Protein AF-0000000083568467 (afdb_homodimer)

Foldseek 3Di:
DDPVVLVVLLVLLLVLLQVLLVLLLCQLCCCVVVVVDDPVSVVSNVLSVVRNVLSVVQNVCSVVVNHDLVSLVVQLVSLCCQQCVCVVVVNDPVVSNVSSNVSSNSRNVSSVSSSVSVVVSVVVVVVVVVVVD/DDPVVLVVLLVLLLVLLQVLLVLLLCQLCCCVVVVPDDPVSVVSNVLSVVRNVLSVVQNVCSVVVNHDLVSLVVQLVSLVCQQCVCVVVVNDPVVSNVSSNVSSNSSNVSSVSSSVSVVVSVVVVVVVVVVVD

Sequence (266 aa):
MSETDRDGTLVLAERTAGLTAGISAFVMISVAVFTITGWIGIHNFLIGATMSALASIHALRISEDKPIIVLAGLLALLGIWTAAAPFVLGVSRPLVLQVNGVTGVLIAILSLVSAYGILQTSRAGRTTTSAGAMSETDRDGTLVLAERTAGLTAGISAFVMISVAVFTITGWIGIHNFLIGATMSALASIHALRISEDKPIIVLAGLLALLGIWTAAAPFVLGVSRPLVLQVNGVTGVLIAILSLVSAYGILQTSRAGRTTTSAGA

Radius of gyration: 20.63 Å; Cα contacts (8 Å, |Δi|>4): 369; chains: 2; bounding box: 42×65×52 Å

Solvent-accessible surface area (backbone atoms only — not comparable to full-atom values): 12746 Å² total; per-residue (Å²): 124,55,73,66,54,42,53,49,30,49,51,49,21,31,51,28,22,49,50,33,16,52,52,24,40,44,45,24,51,41,24,68,76,66,67,44,61,66,71,64,19,55,49,38,31,50,54,11,46,51,43,18,51,50,22,46,51,48,22,51,30,40,74,68,73,53,69,58,61,64,52,26,52,51,43,22,52,50,13,48,45,42,36,44,39,38,71,77,71,70,54,60,56,58,66,58,40,36,53,31,25,36,48,10,48,49,30,20,51,30,20,48,51,20,34,50,20,53,53,55,46,58,54,52,58,56,59,58,56,62,67,75,99,125,54,72,65,54,43,52,48,30,51,50,49,19,31,50,2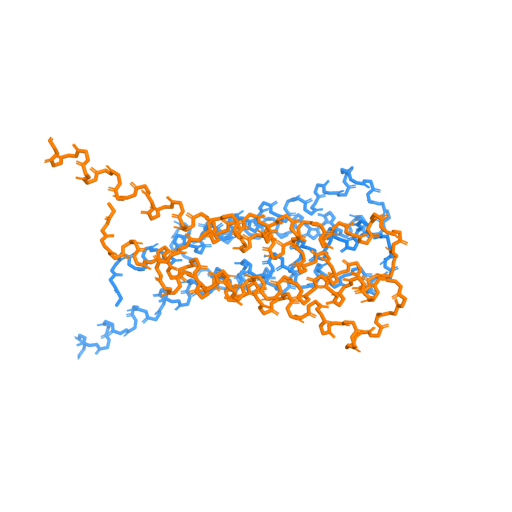9,21,48,50,33,17,52,51,22,40,45,45,23,49,40,25,72,75,67,66,43,63,67,70,65,18,54,49,38,31,51,52,11,47,51,43,18,53,51,22,44,50,47,23,51,29,39,75,68,73,54,68,58,61,65,53,26,52,51,43,21,53,49,13,49,44,41,34,44,38,39,71,76,71,68,53,61,55,60,67,59,42,35,52,31,25,36,48,9,49,50,29,20,50,31,22,48,52,21,35,50,20,54,54,54,46,56,53,51,57,54,61,56,56,62,69,76,99

Structure (mmCIF, N/CA/C/O backbone):
data_AF-0000000083568467-model_v1
#
loop_
_entity.id
_entity.type
_entity.pdbx_description
1 polymer 'SPW repeat-containing protein'
#
loop_
_atom_site.group_PDB
_atom_site.id
_atom_site.type_symbol
_atom_site.label_atom_id
_atom_site.label_alt_id
_atom_site.label_comp_id
_atom_site.label_asym_id
_atom_site.label_entity_id
_atom_site.label_seq_id
_atom_site.pdbx_PDB_ins_code
_atom_site.Cartn_x
_atom_site.Cartn_y
_atom_site.Cartn_z
_atom_site.occupancy
_atom_site.B_iso_or_equiv
_atom_site.auth_seq_id
_atom_site.auth_comp_id
_atom_site.auth_asym_id
_atom_site.auth_atom_id
_atom_site.pdbx_PDB_model_num
ATOM 1 N N . MET A 1 1 ? -3.76 20.016 20.703 1 54.5 1 MET A N 1
ATOM 2 C CA . MET A 1 1 ? -4.059 19.719 19.312 1 54.5 1 MET A CA 1
ATOM 3 C C . MET A 1 1 ? -5.039 20.719 18.734 1 54.5 1 MET A C 1
ATOM 5 O O . MET A 1 1 ? -6.098 20.984 19.312 1 54.5 1 MET A O 1
ATOM 9 N N . SER A 1 2 ? -4.68 21.609 17.844 1 74.94 2 SER A N 1
ATOM 10 C CA . SER A 1 2 ? -5.504 22.688 17.312 1 74.94 2 SER A CA 1
ATOM 11 C C . SER A 1 2 ? -6.676 22.141 16.5 1 74.94 2 SER A C 1
ATOM 13 O O . SER A 1 2 ? -6.672 20.984 16.109 1 74.94 2 SER A O 1
ATOM 15 N N . GLU A 1 3 ? -7.746 22.875 16.469 1 77.81 3 GLU A N 1
ATOM 16 C CA . GLU A 1 3 ? -8.906 22.562 15.648 1 77.81 3 GLU A CA 1
ATOM 17 C C . GLU A 1 3 ? -8.5 22.203 14.227 1 77.81 3 GLU A C 1
ATOM 19 O O . GLU A 1 3 ? -9.102 21.328 13.602 1 77.81 3 GLU A O 1
ATOM 24 N N . THR A 1 4 ? -7.48 22.766 13.742 1 81.62 4 THR A N 1
ATOM 25 C CA . THR A 1 4 ? -6.973 22.5 12.398 1 81.62 4 THR A CA 1
ATOM 26 C C . THR A 1 4 ? -6.371 21.109 12.312 1 81.62 4 THR A C 1
ATOM 28 O O . THR A 1 4 ? -6.551 20.406 11.32 1 81.62 4 THR A O 1
ATOM 31 N N . ASP A 1 5 ? -5.727 20.719 13.352 1 78.31 5 ASP A N 1
ATOM 32 C CA . ASP A 1 5 ? -5.129 19.391 13.406 1 78.31 5 ASP A CA 1
ATOM 33 C C . ASP A 1 5 ? -6.203 18.312 13.445 1 78.31 5 ASP A C 1
ATOM 35 O O . ASP A 1 5 ? -6.098 17.297 12.75 1 78.31 5 ASP A O 1
ATOM 39 N N . ARG A 1 6 ? -7.277 18.578 14.211 1 81.94 6 ARG A N 1
ATOM 40 C CA . ARG A 1 6 ? -8.398 17.641 14.281 1 81.94 6 ARG A CA 1
ATOM 41 C C . ARG A 1 6 ? -9.07 17.484 12.922 1 81.94 6 ARG A C 1
ATOM 43 O O . ARG A 1 6 ? -9.352 16.359 12.492 1 81.94 6 ARG A O 1
ATOM 50 N N . ASP A 1 7 ? -9.227 18.625 12.289 1 85.19 7 ASP A N 1
ATOM 51 C CA . ASP A 1 7 ? -9.836 18.609 10.961 1 85.19 7 ASP A CA 1
ATOM 52 C C . ASP A 1 7 ? -8.961 17.828 9.969 1 85.19 7 ASP A C 1
ATOM 54 O O . ASP A 1 7 ? -9.477 17.094 9.133 1 85.19 7 ASP A O 1
ATOM 58 N N . GLY A 1 8 ? -7.719 17.906 10.109 1 88.5 8 GLY A N 1
ATOM 59 C CA . GLY A 1 8 ? -6.785 17.203 9.242 1 88.5 8 GLY A CA 1
ATOM 60 C C . GLY A 1 8 ? -6.832 15.703 9.422 1 88.5 8 GLY A C 1
ATOM 61 O O . GLY A 1 8 ? -6.781 14.953 8.438 1 88.5 8 GLY A O 1
ATOM 62 N N . THR A 1 9 ? -6.934 15.234 10.625 1 88.69 9 THR A N 1
ATOM 63 C CA . THR A 1 9 ? -6.969 13.805 10.922 1 88.69 9 THR A CA 1
ATOM 64 C C . THR A 1 9 ? -8.266 13.18 10.414 1 88.69 9 THR A C 1
ATOM 66 O O . THR A 1 9 ? -8.266 12.055 9.898 1 88.69 9 THR A O 1
ATOM 69 N N . LEU A 1 10 ? -9.297 13.969 10.508 1 88.12 10 LEU A N 1
ATOM 70 C CA . LEU A 1 10 ? -10.586 13.477 10.031 1 88.12 10 LEU A CA 1
ATOM 71 C C . LEU A 1 10 ? -10.617 13.422 8.508 1 88.12 10 LEU A C 1
ATOM 73 O O . LEU A 1 10 ? -11.203 12.508 7.926 1 88.12 10 LEU A O 1
ATOM 77 N N . VAL A 1 11 ? -10.031 14.367 7.848 1 90.25 11 VAL A N 1
ATOM 78 C CA . VAL A 1 11 ? -9.953 14.375 6.391 1 90.25 11 VAL A CA 1
ATOM 79 C C . VAL A 1 11 ? -9.125 13.188 5.906 1 90.25 11 VAL A C 1
ATOM 81 O O . VAL A 1 11 ? -9.492 12.531 4.926 1 90.25 11 VAL A O 1
ATOM 84 N N . LEU A 1 12 ? -8.055 12.93 6.609 1 90.5 12 LEU A N 1
ATOM 85 C CA . LEU A 1 12 ? -7.23 11.773 6.277 1 90.5 12 LEU A CA 1
ATOM 86 C C . LEU A 1 12 ? -8.031 10.477 6.395 1 90.5 12 LEU A C 1
ATOM 88 O O . LEU A 1 12 ? -7.969 9.625 5.512 1 90.5 12 LEU A O 1
ATOM 92 N N . ALA A 1 13 ? -8.734 10.375 7.477 1 94.44 13 ALA A N 1
ATOM 93 C CA . ALA A 1 13 ? -9.539 9.18 7.703 1 94.44 13 ALA A CA 1
ATOM 94 C C . ALA A 1 13 ? -10.57 9 6.594 1 94.44 13 ALA A C 1
ATOM 96 O O . ALA A 1 13 ? -10.805 7.879 6.129 1 94.44 13 ALA A O 1
ATOM 97 N N . GLU A 1 14 ? -11.141 10.078 6.18 1 94.56 14 GLU A N 1
ATOM 98 C CA . GLU A 1 14 ? -12.164 10.039 5.137 1 94.56 14 GLU A CA 1
ATOM 99 C C . GLU A 1 14 ? -11.562 9.688 3.781 1 94.56 14 GLU A C 1
ATOM 101 O O . GLU A 1 14 ? -12.117 8.883 3.037 1 94.56 14 GLU A O 1
ATOM 106 N N . ARG A 1 15 ? -10.461 10.258 3.477 1 94.38 15 ARG A N 1
ATOM 107 C CA . ARG A 1 15 ? -9.781 9.992 2.211 1 94.38 15 ARG A CA 1
ATOM 108 C C . ARG A 1 15 ? -9.328 8.539 2.125 1 94.38 15 ARG A C 1
ATOM 110 O O . ARG A 1 15 ? -9.453 7.906 1.073 1 94.38 15 ARG A O 1
ATOM 117 N N . THR A 1 16 ? -8.797 8.039 3.184 1 97.5 16 THR A N 1
ATOM 118 C CA . THR A 1 16 ? -8.344 6.652 3.18 1 97.5 16 THR A CA 1
ATOM 119 C C . THR A 1 16 ? -9.523 5.695 3.059 1 97.5 16 THR A C 1
ATOM 121 O O . THR A 1 16 ? -9.422 4.652 2.412 1 97.5 16 THR A O 1
ATOM 124 N N . ALA A 1 17 ? -10.633 6.105 3.652 1 97.88 17 ALA A N 1
ATOM 125 C CA . ALA A 1 17 ? -11.844 5.301 3.494 1 97.88 17 ALA A CA 1
ATOM 126 C C . ALA A 1 17 ? -12.312 5.301 2.045 1 97.88 17 ALA A C 1
ATOM 128 O O . ALA A 1 17 ? -12.727 4.266 1.521 1 97.88 17 ALA A O 1
ATOM 129 N N . GLY A 1 18 ? -12.312 6.445 1.436 1 97.81 18 GLY A N 1
ATOM 130 C CA . GLY A 1 18 ? -12.672 6.527 0.029 1 97.81 18 GLY A CA 1
ATOM 131 C C . GLY A 1 18 ? -11.781 5.691 -0.866 1 97.81 18 GLY A C 1
ATOM 132 O O . GLY A 1 18 ? -12.258 5 -1.765 1 97.81 18 GLY A O 1
ATOM 133 N N . LEU A 1 19 ? -10.508 5.727 -0.656 1 98.31 19 LEU A N 1
ATOM 134 C CA . LEU A 1 19 ? -9.562 4.91 -1.406 1 98.31 19 LEU A CA 1
ATOM 135 C C . LEU A 1 19 ? -9.836 3.424 -1.194 1 98.31 19 LEU A C 1
ATOM 137 O O . LEU A 1 19 ? -9.766 2.635 -2.139 1 98.31 19 LEU A O 1
ATOM 141 N N . THR A 1 20 ? -10.07 3.109 0.034 1 98.81 20 THR A N 1
ATOM 142 C CA . THR A 1 20 ? -10.406 1.729 0.367 1 98.81 20 THR A CA 1
ATOM 143 C C . THR A 1 20 ? -11.633 1.264 -0.419 1 98.81 20 THR A C 1
ATOM 145 O O . THR A 1 20 ? -11.648 0.147 -0.942 1 98.81 20 THR A O 1
ATOM 148 N N . ALA A 1 21 ? -12.617 2.119 -0.525 1 98.81 21 ALA A N 1
ATOM 149 C CA . ALA A 1 21 ? -13.82 1.783 -1.282 1 98.81 21 ALA A CA 1
ATOM 150 C C . ALA A 1 21 ? -13.492 1.536 -2.752 1 98.81 21 ALA A C 1
ATOM 152 O O . ALA A 1 21 ? -13.984 0.579 -3.352 1 98.81 21 ALA A O 1
ATOM 153 N N . GLY A 1 22 ? -12.703 2.326 -3.299 1 98.81 22 GLY A N 1
ATOM 154 C CA . GLY A 1 22 ? -12.312 2.174 -4.691 1 98.81 22 GLY A CA 1
ATOM 155 C C . GLY A 1 22 ? -11.516 0.907 -4.949 1 98.81 22 GLY A C 1
ATOM 156 O O . GLY A 1 22 ? -11.781 0.19 -5.918 1 98.81 22 GLY A O 1
ATOM 157 N N . ILE A 1 23 ? -10.516 0.647 -4.148 1 98.81 23 ILE A N 1
ATOM 158 C CA . ILE A 1 23 ? -9.672 -0.535 -4.289 1 98.81 23 ILE A CA 1
ATOM 159 C C . ILE A 1 23 ? -10.523 -1.795 -4.152 1 98.81 23 ILE A C 1
ATOM 161 O O . ILE A 1 23 ? -10.336 -2.764 -4.891 1 98.81 23 ILE A O 1
ATOM 165 N N . SER A 1 24 ? -11.438 -1.815 -3.188 1 98.88 24 SER A N 1
ATOM 166 C CA . SER A 1 24 ? -12.289 -2.982 -2.994 1 98.88 24 SER A CA 1
ATOM 167 C C . SER A 1 24 ? -13.25 -3.164 -4.168 1 98.88 24 SER A C 1
ATOM 169 O O . SER A 1 24 ? -13.562 -4.293 -4.547 1 98.88 24 SER A O 1
ATOM 171 N N . ALA A 1 25 ? -13.727 -2.094 -4.738 1 98.81 25 ALA A N 1
ATOM 172 C CA . ALA A 1 25 ? -14.516 -2.199 -5.961 1 98.81 25 ALA A CA 1
ATOM 173 C C . ALA A 1 25 ? -13.703 -2.824 -7.09 1 98.81 25 ALA A C 1
ATOM 175 O O . ALA A 1 25 ? -14.242 -3.59 -7.898 1 98.81 25 ALA A O 1
ATOM 176 N N . PHE A 1 26 ? -12.508 -2.467 -7.121 1 98.81 26 PHE A N 1
ATOM 177 C CA . PHE A 1 26 ? -11.633 -3.07 -8.117 1 98.81 26 PHE A CA 1
ATOM 178 C C . PHE A 1 26 ? -11.531 -4.578 -7.914 1 98.81 26 PHE A C 1
ATOM 180 O O . PHE A 1 26 ? -11.492 -5.34 -8.883 1 98.81 26 PHE A O 1
ATOM 187 N N . VAL A 1 27 ? -11.406 -5.027 -6.703 1 98.56 27 VAL A N 1
ATOM 188 C CA . VAL A 1 27 ? -11.375 -6.457 -6.414 1 98.56 27 VAL A CA 1
ATOM 189 C C . VAL A 1 27 ? -12.609 -7.129 -7.016 1 98.56 27 VAL A C 1
ATOM 191 O O . VAL A 1 27 ? -12.5 -8.172 -7.668 1 98.56 27 VAL A O 1
ATOM 194 N N . MET A 1 28 ? -13.727 -6.543 -6.805 1 98.56 28 MET A N 1
ATOM 195 C CA . MET A 1 28 ? -14.977 -7.047 -7.371 1 98.56 28 MET A CA 1
ATOM 196 C C . MET A 1 28 ? -14.914 -7.074 -8.891 1 98.56 28 MET A C 1
ATOM 198 O O . MET A 1 28 ? -15.172 -8.109 -9.508 1 98.56 28 MET A O 1
ATOM 202 N N . ILE A 1 29 ? -14.492 -6.031 -9.539 1 98.38 29 ILE A N 1
ATOM 203 C CA . ILE A 1 29 ? -14.5 -5.863 -10.984 1 98.38 29 ILE A CA 1
ATOM 204 C C . ILE A 1 29 ? -13.398 -6.707 -11.609 1 98.38 29 ILE A C 1
ATOM 206 O O . ILE A 1 29 ? -13.5 -7.125 -12.766 1 98.38 29 ILE A O 1
ATOM 210 N N . SER A 1 30 ? -12.352 -7.008 -10.852 1 98.06 30 SER A N 1
ATOM 211 C CA . SER A 1 30 ? -11.227 -7.785 -11.367 1 98.06 30 SER A CA 1
ATOM 212 C C . SER A 1 30 ? -11.68 -9.156 -11.852 1 98.06 30 SER A C 1
ATOM 214 O O . SER A 1 30 ? -11.078 -9.734 -12.758 1 98.06 30 SER A O 1
ATOM 216 N N . VAL A 1 31 ? -12.68 -9.719 -11.266 1 98.31 31 VAL A N 1
ATOM 217 C CA . VAL A 1 31 ? -13.219 -11.023 -11.633 1 98.31 31 VAL A CA 1
ATOM 218 C C . VAL A 1 31 ? -13.586 -11.031 -13.117 1 98.31 31 VAL A C 1
ATOM 220 O O . VAL A 1 31 ? -13.219 -11.953 -13.852 1 98.31 31 VAL A O 1
ATOM 223 N N . ALA A 1 32 ? -14.32 -9.977 -13.523 1 97.69 32 ALA A N 1
ATOM 224 C CA . ALA A 1 32 ? -14.734 -9.867 -14.922 1 97.69 32 ALA A CA 1
ATOM 225 C C . ALA A 1 32 ? -13.57 -9.453 -15.805 1 97.69 32 ALA A C 1
ATOM 227 O O . ALA A 1 32 ? -13.406 -9.969 -16.906 1 97.69 32 ALA A O 1
ATOM 228 N N . VAL A 1 33 ? -12.758 -8.578 -15.383 1 96.38 33 VAL A N 1
ATOM 229 C CA . VAL A 1 33 ? -11.672 -8.008 -16.172 1 96.38 33 VAL A CA 1
ATOM 230 C C . VAL A 1 33 ? -10.625 -9.078 -16.484 1 96.38 33 VAL A C 1
ATOM 232 O O . VAL A 1 33 ? -10.133 -9.172 -17.609 1 96.38 33 VAL A O 1
ATOM 235 N N . PHE A 1 34 ? -10.359 -9.914 -15.453 1 96.31 34 PHE A N 1
ATOM 236 C CA . PHE A 1 34 ? -9.281 -10.883 -15.602 1 96.31 34 PHE A CA 1
ATOM 237 C C . PHE A 1 34 ? -9.844 -12.289 -15.773 1 96.31 34 PHE A C 1
ATOM 239 O O . PHE A 1 34 ? -9.102 -13.273 -15.711 1 96.31 34 PHE A O 1
ATOM 246 N N . THR A 1 35 ? -11.094 -12.469 -15.945 1 95.94 35 THR A N 1
ATOM 247 C CA . THR A 1 35 ? -11.758 -13.742 -16.172 1 95.94 35 THR A CA 1
ATOM 248 C C . THR A 1 35 ? -11.414 -14.742 -15.078 1 95.94 35 THR A C 1
ATOM 250 O O . THR A 1 35 ? -10.961 -15.852 -15.367 1 95.94 35 THR A O 1
ATOM 253 N N . ILE A 1 36 ? -11.461 -14.242 -13.859 1 95.12 36 ILE A N 1
ATOM 254 C CA . ILE A 1 36 ? -11.305 -15.109 -12.695 1 95.12 36 ILE A CA 1
ATOM 255 C C . ILE A 1 36 ? -12.57 -15.938 -12.492 1 95.12 36 ILE A C 1
ATOM 257 O O . ILE A 1 36 ? -13.633 -15.391 -12.188 1 95.12 36 ILE A O 1
ATOM 261 N N . THR A 1 37 ? -12.469 -17.219 -12.695 1 93.38 37 THR A N 1
ATOM 262 C CA . THR A 1 37 ? -13.648 -18.094 -12.703 1 93.38 37 THR A CA 1
ATOM 263 C C . THR A 1 37 ? -13.609 -19.062 -11.539 1 93.38 37 THR A C 1
ATOM 265 O O . THR A 1 37 ? -12.688 -19.031 -10.711 1 93.38 37 THR A O 1
ATOM 268 N N . GLY A 1 38 ? -14.727 -19.797 -11.383 1 94.88 38 GLY A N 1
ATOM 269 C CA . GLY A 1 38 ? -14.812 -20.766 -10.312 1 94.88 38 GLY A CA 1
ATOM 270 C C . GLY A 1 38 ? -15.164 -20.156 -8.969 1 94.88 38 GLY A C 1
ATOM 271 O O . GLY A 1 38 ? -15.727 -19.062 -8.914 1 94.88 38 GLY A O 1
ATOM 272 N N . TRP A 1 39 ? -14.898 -20.938 -7.969 1 95.94 39 TRP A N 1
ATOM 273 C CA . TRP A 1 39 ? -15.266 -20.531 -6.613 1 95.94 39 TRP A CA 1
ATOM 274 C C . TRP A 1 39 ? -14.5 -19.281 -6.199 1 95.94 39 TRP A C 1
ATOM 276 O O . TRP A 1 39 ? -15.047 -18.422 -5.504 1 95.94 39 TRP A O 1
ATOM 286 N N . ILE A 1 40 ? -13.289 -19.219 -6.602 1 96.56 40 ILE A N 1
ATOM 287 C CA . ILE A 1 40 ? -12.484 -18.078 -6.211 1 96.56 40 ILE A CA 1
ATOM 288 C C . ILE A 1 40 ? -13.039 -16.812 -6.867 1 96.56 40 ILE A C 1
ATOM 290 O O . ILE A 1 40 ? -12.961 -15.727 -6.293 1 96.56 40 ILE A O 1
ATOM 294 N N . GLY A 1 41 ? -13.617 -16.906 -8.023 1 97.69 41 GLY A N 1
ATOM 295 C CA . GLY A 1 41 ? -14.281 -15.781 -8.664 1 97.69 41 GLY A CA 1
ATOM 296 C C . GLY A 1 41 ? -15.477 -15.266 -7.883 1 97.69 41 GLY A C 1
ATOM 297 O O . GLY A 1 41 ? -15.633 -14.055 -7.699 1 97.69 41 GLY A O 1
ATOM 298 N N . ILE A 1 42 ? -16.312 -16.141 -7.48 1 97.81 42 ILE A N 1
ATOM 299 C CA . ILE A 1 42 ? -17.469 -15.781 -6.672 1 97.81 42 ILE A CA 1
ATOM 300 C C . ILE A 1 42 ? -17 -15.148 -5.359 1 97.81 42 ILE A C 1
ATOM 302 O O . ILE A 1 42 ? -17.547 -14.125 -4.934 1 97.81 42 ILE A O 1
ATOM 306 N N . HIS A 1 43 ? -16.062 -15.758 -4.789 1 98.5 43 HIS A N 1
ATOM 307 C CA . HIS A 1 43 ? -15.492 -15.258 -3.549 1 98.5 43 HIS A CA 1
ATOM 308 C C . HIS A 1 43 ? -15.016 -13.812 -3.705 1 98.5 43 HIS A C 1
ATOM 310 O O . HIS A 1 43 ? -15.406 -12.938 -2.926 1 98.5 43 HIS A O 1
ATOM 316 N N . ASN A 1 44 ? -14.188 -13.57 -4.707 1 98.75 44 ASN A N 1
ATOM 317 C CA . ASN A 1 44 ? -13.617 -12.242 -4.906 1 98.75 44 ASN A CA 1
ATOM 318 C C . ASN A 1 44 ? -14.688 -11.219 -5.277 1 98.75 44 ASN A C 1
ATOM 320 O O . ASN A 1 44 ? -14.594 -10.047 -4.91 1 98.75 44 ASN A O 1
ATOM 324 N N . PHE A 1 45 ? -15.648 -11.625 -6.035 1 98.62 45 PHE A N 1
ATOM 325 C CA . PHE A 1 45 ? -16.75 -10.727 -6.371 1 98.62 45 PHE A CA 1
ATOM 326 C C . PHE A 1 45 ? -17.5 -10.297 -5.113 1 98.62 45 PHE A C 1
ATOM 328 O O . PHE A 1 45 ? -17.703 -9.102 -4.891 1 98.62 45 PHE A O 1
ATOM 335 N N . LEU A 1 46 ? -17.812 -11.234 -4.266 1 98.62 46 LEU A N 1
ATOM 336 C CA . LEU A 1 46 ? -18.609 -10.977 -3.074 1 98.62 46 LEU A CA 1
ATOM 337 C C . LEU A 1 46 ? -17.812 -10.195 -2.039 1 98.62 46 LEU A C 1
ATOM 339 O O . LEU A 1 46 ? -18.312 -9.219 -1.469 1 98.62 46 LEU A O 1
ATOM 343 N N . ILE A 1 47 ? -16.656 -10.578 -1.8 1 98.81 47 ILE A N 1
ATOM 344 C CA . ILE A 1 47 ? -15.852 -9.914 -0.776 1 98.81 47 ILE A CA 1
ATOM 345 C C . ILE A 1 47 ? -15.523 -8.492 -1.223 1 98.81 47 ILE A C 1
ATOM 347 O O . ILE A 1 47 ? -15.492 -7.57 -0.406 1 98.81 47 ILE A O 1
ATOM 351 N N . GLY A 1 48 ? -15.188 -8.352 -2.539 1 98.88 48 GLY A N 1
ATOM 352 C CA . GLY A 1 48 ? -14.969 -7.012 -3.064 1 98.88 48 GLY A CA 1
ATOM 353 C C . GLY A 1 48 ? -16.172 -6.105 -2.914 1 98.88 48 GLY A C 1
ATOM 354 O O . GLY A 1 48 ? -16.047 -4.953 -2.494 1 98.88 48 GLY A O 1
ATOM 355 N N . ALA A 1 49 ? -17.328 -6.633 -3.211 1 98.81 49 ALA A N 1
ATOM 356 C CA . ALA A 1 49 ? -18.562 -5.883 -3.082 1 98.81 49 ALA A CA 1
ATOM 357 C C . ALA A 1 49 ? -18.844 -5.516 -1.626 1 98.81 49 ALA A C 1
ATOM 359 O O . ALA A 1 49 ? -19.188 -4.371 -1.322 1 98.81 49 ALA A O 1
ATOM 360 N N . THR A 1 50 ? -18.703 -6.445 -0.833 1 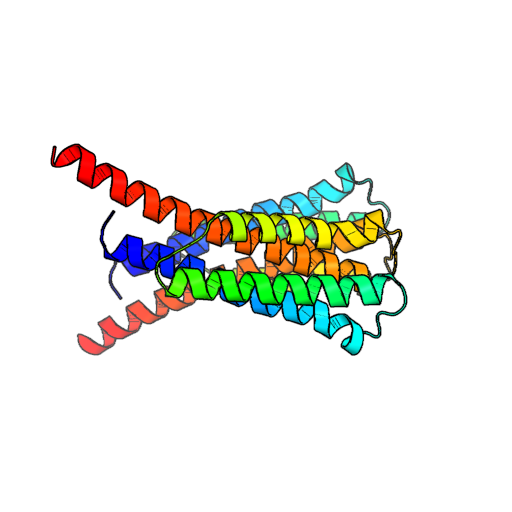98.88 50 THR A N 1
ATOM 361 C CA . THR A 1 50 ? -18.953 -6.25 0.593 1 98.88 50 THR A CA 1
ATOM 362 C C . THR A 1 50 ? -18.016 -5.184 1.158 1 98.88 50 THR A C 1
ATOM 364 O O . THR A 1 50 ? -18.469 -4.254 1.831 1 98.88 50 THR A O 1
ATOM 367 N N . MET A 1 51 ? -16.734 -5.242 0.83 1 98.94 51 MET A N 1
ATOM 368 C CA . MET A 1 51 ? -15.773 -4.281 1.354 1 98.94 51 MET A CA 1
ATOM 369 C C . MET A 1 51 ? -16 -2.898 0.753 1 98.94 51 MET A C 1
ATOM 371 O O . MET A 1 51 ? -15.82 -1.885 1.43 1 98.94 51 MET A O 1
ATOM 375 N N . SER A 1 52 ? -16.391 -2.887 -0.478 1 98.88 52 SER A N 1
ATOM 376 C CA . SER A 1 52 ? -16.656 -1.597 -1.104 1 98.88 52 SER A CA 1
ATOM 377 C C . SER A 1 52 ? -17.828 -0.89 -0.424 1 98.88 52 SER A C 1
ATOM 379 O O . SER A 1 52 ? -17.75 0.304 -0.127 1 98.88 52 SER A O 1
ATOM 381 N N . ALA A 1 53 ? -18.859 -1.585 -0.126 1 98.81 53 ALA A N 1
ATOM 382 C CA . ALA A 1 53 ? -20.016 -1.03 0.564 1 98.81 53 ALA A CA 1
ATOM 383 C C . ALA A 1 53 ? -19.656 -0.59 1.979 1 98.81 53 ALA A C 1
ATOM 385 O O . ALA A 1 53 ? -20 0.52 2.396 1 98.81 53 ALA A O 1
ATOM 386 N N . LEU A 1 54 ? -18.953 -1.43 2.656 1 98.88 54 LEU A N 1
ATOM 387 C CA . LEU A 1 54 ? -18.547 -1.136 4.027 1 98.88 54 LEU A CA 1
ATOM 388 C C . LEU A 1 54 ? -17.672 0.103 4.086 1 98.88 54 LEU A C 1
ATOM 390 O O . LEU A 1 54 ? -17.828 0.955 4.961 1 98.88 54 LEU A O 1
ATOM 394 N N . ALA A 1 55 ? -16.734 0.181 3.193 1 98.88 55 ALA A N 1
ATOM 395 C CA . ALA A 1 55 ? -15.828 1.326 3.148 1 98.88 55 ALA A CA 1
ATOM 396 C C . ALA A 1 55 ? -16.578 2.609 2.816 1 98.88 55 ALA A C 1
ATOM 398 O O . ALA A 1 55 ? -16.25 3.682 3.334 1 98.88 55 ALA A O 1
ATOM 399 N N . SER A 1 56 ? -17.547 2.527 1.959 1 98.69 56 SER A N 1
ATOM 400 C CA . SER A 1 56 ? -18.375 3.686 1.625 1 98.69 56 SER A CA 1
ATOM 401 C C . SER A 1 56 ? -19.172 4.168 2.834 1 98.69 56 SER A C 1
ATOM 403 O O . SER A 1 56 ? -19.25 5.371 3.092 1 98.69 56 SER A O 1
ATOM 405 N N . ILE A 1 57 ? -19.734 3.232 3.527 1 98.56 57 ILE A N 1
ATOM 406 C CA . ILE A 1 57 ? -20.453 3.57 4.75 1 98.56 57 ILE A CA 1
ATOM 407 C C . ILE A 1 57 ? -19.5 4.215 5.75 1 98.56 57 ILE A C 1
ATOM 409 O O . ILE A 1 57 ? -19.828 5.223 6.379 1 98.56 57 ILE A O 1
ATOM 413 N N . HIS A 1 58 ? -18.297 3.605 5.891 1 98.5 58 HIS A N 1
ATOM 414 C CA . HIS A 1 58 ? -17.266 4.141 6.77 1 98.5 58 HIS A CA 1
ATOM 415 C C . HIS A 1 58 ? -16.938 5.586 6.41 1 98.5 58 HIS A C 1
ATOM 417 O O . HIS A 1 58 ? -16.875 6.449 7.289 1 98.5 58 HIS A O 1
ATOM 423 N N . ALA A 1 59 ? -16.812 5.867 5.102 1 97.88 59 ALA A N 1
ATOM 424 C CA . ALA A 1 59 ? -16.516 7.219 4.633 1 97.88 59 ALA A CA 1
ATOM 425 C C . ALA A 1 59 ? -17.688 8.164 4.926 1 97.88 59 ALA A C 1
ATOM 427 O O . ALA A 1 59 ? -17.484 9.297 5.359 1 97.88 59 ALA A O 1
ATOM 428 N N . LEU A 1 60 ? -18.891 7.715 4.699 1 97.44 60 LEU A N 1
ATOM 429 C CA . LEU A 1 60 ? -20.094 8.516 4.918 1 97.44 60 LEU A CA 1
ATOM 430 C C . LEU A 1 60 ? -20.25 8.859 6.395 1 97.44 60 LEU A C 1
ATOM 432 O O . LEU A 1 60 ? -20.594 9.992 6.738 1 97.44 60 LEU A O 1
ATOM 436 N N . ARG A 1 61 ? -20 7.848 7.215 1 97.25 61 ARG A N 1
ATOM 437 C CA . ARG A 1 61 ? -20.125 8.07 8.648 1 97.25 61 ARG A CA 1
ATOM 438 C C . ARG A 1 61 ? -19.125 9.109 9.133 1 97.25 61 ARG A C 1
ATOM 440 O O . ARG A 1 61 ? -19.438 9.953 9.977 1 97.25 61 ARG A O 1
ATOM 447 N N . ILE A 1 62 ? -17.953 9.086 8.648 1 96.38 62 ILE A N 1
ATOM 448 C CA . ILE A 1 62 ? -16.938 10.07 9.016 1 96.38 62 ILE A CA 1
ATOM 449 C C . ILE A 1 62 ? -17.359 11.453 8.547 1 96.38 62 ILE A C 1
ATOM 451 O O . ILE A 1 62 ? -17.25 12.43 9.289 1 96.38 62 ILE A O 1
ATOM 455 N N . SER A 1 63 ? -17.875 11.492 7.34 1 95.12 63 SER A N 1
ATOM 456 C CA . SER A 1 63 ? -18.312 12.766 6.773 1 95.12 63 SER A CA 1
ATOM 457 C C . SER A 1 63 ? -19.453 13.367 7.578 1 95.12 63 SER A C 1
ATOM 459 O O . SER A 1 63 ? -19.656 14.578 7.582 1 95.12 63 SER A O 1
ATOM 461 N N . GLU A 1 64 ? -20.172 12.562 8.273 1 95.69 64 GLU A N 1
ATOM 462 C CA . GLU A 1 64 ? -21.297 13 9.094 1 95.69 64 GLU A CA 1
ATOM 463 C C . GLU A 1 64 ? -20.859 13.266 10.539 1 95.69 64 GLU A C 1
ATOM 465 O O . GLU A 1 64 ? -21.703 13.492 11.414 1 95.69 64 GLU A O 1
ATOM 470 N N . ASP A 1 65 ? -19.594 13.109 10.781 1 92.56 65 ASP A N 1
ATOM 471 C CA . ASP A 1 65 ? -19 13.375 12.094 1 92.56 65 ASP A CA 1
ATOM 472 C C . ASP A 1 65 ? -19.438 12.32 13.109 1 92.56 65 ASP A C 1
ATOM 474 O O . ASP A 1 65 ? -19.562 12.617 14.297 1 92.56 65 ASP A O 1
ATOM 478 N N . LYS A 1 66 ? -19.766 11.156 12.664 1 94.44 66 LYS A N 1
ATOM 479 C CA . LYS A 1 66 ? -20.094 10.023 13.516 1 94.44 66 LYS A CA 1
ATOM 480 C C . LYS A 1 66 ? -19.234 8.812 13.18 1 94.44 66 LYS A C 1
ATOM 482 O O . LYS A 1 66 ? -19.75 7.746 12.836 1 94.44 66 LYS A O 1
ATOM 487 N N . PRO A 1 67 ? -17.984 8.961 13.281 1 94.94 67 PRO A N 1
ATOM 488 C CA . PRO A 1 67 ? -17.094 7.848 12.938 1 94.94 67 PRO A CA 1
ATOM 489 C C . PRO A 1 67 ? -17.312 6.625 13.828 1 94.94 67 PRO A C 1
ATOM 491 O O . PRO A 1 67 ? -17.5 6.762 15.039 1 94.94 67 PRO A O 1
ATOM 494 N N . ILE A 1 68 ? -17.344 5.473 13.172 1 95.88 68 ILE A N 1
ATOM 495 C CA . ILE A 1 68 ? -17.422 4.18 13.852 1 95.88 68 ILE A CA 1
ATOM 496 C C . ILE A 1 68 ? -16.125 3.402 13.625 1 95.88 68 ILE A C 1
ATOM 498 O O . ILE A 1 68 ? -15.938 2.799 12.562 1 95.88 68 ILE A O 1
ATOM 502 N N . ILE A 1 69 ? -15.32 3.312 14.602 1 95.94 69 ILE A N 1
ATOM 503 C CA . ILE A 1 69 ? -13.977 2.764 14.469 1 95.94 69 ILE A CA 1
ATOM 504 C C . ILE A 1 69 ? -14.062 1.269 14.164 1 95.94 69 ILE A C 1
ATOM 506 O O . ILE A 1 69 ? -13.172 0.712 13.516 1 95.94 69 ILE A O 1
ATOM 510 N N . VAL A 1 70 ? -15.055 0.617 14.578 1 97.38 70 VAL A N 1
ATOM 511 C CA . VAL A 1 70 ? -15.242 -0.812 14.344 1 97.38 70 VAL A CA 1
ATOM 512 C C . VAL A 1 70 ? -15.273 -1.095 12.844 1 97.38 70 VAL A C 1
ATOM 514 O O . VAL A 1 70 ? -14.789 -2.139 12.398 1 97.38 70 VAL A O 1
ATOM 517 N N . LEU A 1 71 ? -15.797 -0.165 12.062 1 98.31 71 LEU A N 1
ATOM 518 C CA . LEU A 1 71 ? -15.836 -0.335 10.609 1 98.31 71 LEU A CA 1
ATOM 519 C C . LEU A 1 71 ? -14.422 -0.392 10.031 1 98.31 71 LEU A C 1
ATOM 521 O O . LEU A 1 71 ? -14.141 -1.211 9.156 1 98.31 71 LEU A O 1
ATOM 525 N N . ALA A 1 72 ? -13.609 0.428 10.531 1 98.44 72 ALA A N 1
ATOM 526 C CA . ALA A 1 72 ? -12.211 0.4 10.102 1 98.44 72 ALA A CA 1
ATOM 527 C C . ALA A 1 72 ? -11.547 -0.927 10.469 1 98.44 72 ALA A C 1
ATOM 529 O O . ALA A 1 72 ? -10.797 -1.49 9.672 1 98.44 72 ALA A O 1
ATOM 530 N N . GLY A 1 73 ? -11.844 -1.388 11.641 1 98.5 73 GLY A N 1
ATOM 531 C CA . GLY A 1 73 ? -11.312 -2.672 12.07 1 98.5 73 GLY A CA 1
ATOM 532 C C . GLY A 1 73 ? -11.781 -3.828 11.211 1 98.5 73 GLY A C 1
ATOM 533 O O . GLY A 1 73 ? -11 -4.719 10.867 1 98.5 73 GLY A O 1
ATOM 534 N N . LEU A 1 74 ? -13.039 -3.832 10.883 1 98.75 74 LEU A N 1
ATOM 535 C CA . LEU A 1 74 ? -13.609 -4.867 10.023 1 98.75 74 LEU A CA 1
ATOM 536 C C . LEU A 1 74 ? -12.961 -4.844 8.641 1 98.75 74 LEU A C 1
ATOM 538 O O . LEU A 1 74 ? -12.633 -5.895 8.086 1 98.75 74 LEU A O 1
ATOM 542 N N . LEU A 1 75 ? -12.82 -3.684 8.164 1 98.88 75 LEU A N 1
ATOM 543 C CA . LEU A 1 75 ? -12.203 -3.531 6.852 1 98.88 75 LEU A CA 1
ATOM 544 C C . LEU A 1 75 ? -10.758 -4.012 6.867 1 98.88 75 LEU A C 1
ATOM 546 O O . LEU A 1 75 ? -10.305 -4.656 5.922 1 98.88 75 LEU A O 1
ATOM 550 N N . ALA A 1 76 ? -10.039 -3.68 7.926 1 98.81 76 ALA A N 1
ATOM 551 C CA . ALA A 1 76 ? -8.664 -4.152 8.055 1 98.81 76 ALA A CA 1
ATOM 552 C C . ALA A 1 76 ? -8.609 -5.676 8.078 1 98.81 76 ALA A C 1
ATOM 554 O O . ALA A 1 76 ? -7.789 -6.289 7.383 1 98.81 76 ALA A O 1
ATOM 555 N N . LEU A 1 77 ? -9.477 -6.297 8.805 1 98.81 77 LEU A N 1
ATOM 556 C CA . LEU A 1 77 ? -9.523 -7.75 8.922 1 98.81 77 LEU A CA 1
ATOM 557 C C . LEU A 1 77 ? -9.898 -8.391 7.59 1 98.81 77 LEU A C 1
ATOM 559 O O . LEU A 1 77 ? -9.289 -9.391 7.188 1 98.81 77 LEU A O 1
ATOM 563 N N . LEU A 1 78 ? -10.828 -7.812 6.961 1 98.88 78 LEU A N 1
ATOM 564 C CA . LEU A 1 78 ? -11.25 -8.328 5.664 1 98.88 78 LEU A CA 1
ATOM 565 C C . LEU A 1 78 ? -10.148 -8.156 4.625 1 98.88 78 LEU A C 1
ATOM 567 O O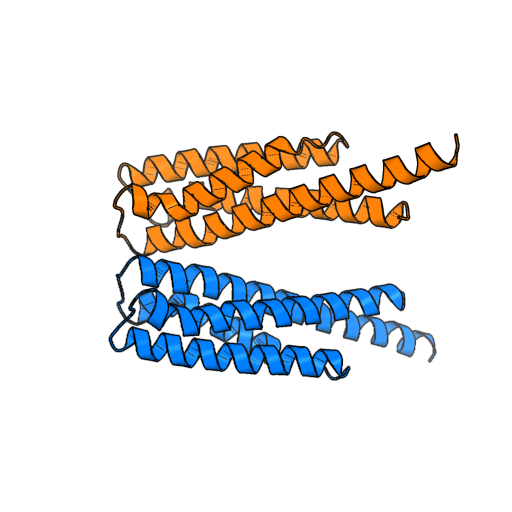 . LEU A 1 78 ? -10 -8.992 3.729 1 98.88 78 LEU A O 1
ATOM 571 N N . GLY A 1 79 ? -9.453 -7.059 4.672 1 98.88 79 GLY A N 1
ATOM 572 C CA . GLY A 1 79 ? -8.297 -6.883 3.811 1 98.88 79 GLY A CA 1
ATOM 573 C C . GLY A 1 79 ? -7.234 -7.949 4.012 1 98.88 79 GLY A C 1
ATOM 574 O O . GLY A 1 79 ? -6.715 -8.508 3.045 1 98.88 79 GLY A O 1
ATOM 575 N N . ILE A 1 80 ? -6.949 -8.227 5.234 1 98.69 80 ILE A N 1
ATOM 576 C CA . ILE A 1 80 ? -5.992 -9.273 5.578 1 98.69 80 ILE A CA 1
ATOM 577 C C . ILE A 1 80 ? -6.48 -10.617 5.043 1 98.69 80 ILE A C 1
ATOM 579 O O . ILE A 1 80 ? -5.707 -11.375 4.445 1 98.69 80 ILE A O 1
ATOM 583 N N . TRP A 1 81 ? -7.73 -10.906 5.223 1 98.81 81 TRP A N 1
ATOM 584 C CA . TRP A 1 81 ? -8.305 -12.141 4.703 1 98.81 81 TRP A CA 1
ATOM 585 C C . TRP A 1 81 ? -8.164 -12.211 3.186 1 98.81 81 TRP A C 1
ATOM 587 O O . TRP A 1 81 ? -7.793 -13.25 2.637 1 98.81 81 TRP A O 1
ATOM 597 N N . THR A 1 82 ? -8.492 -11.102 2.547 1 98.69 82 THR A N 1
ATOM 598 C CA . THR A 1 82 ? -8.422 -11.055 1.09 1 98.69 82 THR A CA 1
ATOM 599 C C . THR A 1 82 ? -7.012 -11.367 0.607 1 98.69 82 THR A C 1
ATOM 601 O O . THR A 1 82 ? -6.828 -12.094 -0.373 1 98.69 82 THR A O 1
ATOM 604 N N . ALA A 1 83 ? -6.027 -10.852 1.28 1 98.31 83 ALA A N 1
ATOM 605 C CA . ALA A 1 83 ? -4.637 -11.125 0.934 1 98.31 83 ALA A CA 1
ATOM 606 C C . ALA A 1 83 ? -4.285 -12.594 1.169 1 98.31 83 ALA A C 1
ATOM 608 O O . ALA A 1 83 ? -3.523 -13.188 0.403 1 98.31 83 ALA A O 1
ATOM 609 N N . ALA A 1 84 ? -4.867 -13.234 2.115 1 98 84 ALA A N 1
ATOM 610 C CA . ALA A 1 84 ? -4.527 -14.594 2.539 1 98 84 ALA A CA 1
ATOM 611 C C . ALA A 1 84 ? -5.391 -15.625 1.82 1 98 84 ALA A C 1
ATOM 613 O O . ALA A 1 84 ? -5.039 -16.797 1.759 1 98 84 ALA A O 1
ATOM 614 N N . ALA A 1 85 ? -6.434 -15.242 1.267 1 98.12 85 ALA A N 1
ATOM 615 C CA . ALA A 1 85 ? -7.488 -16.141 0.801 1 98.12 85 ALA A CA 1
ATOM 616 C C . ALA A 1 85 ? -6.957 -17.109 -0.244 1 98.12 85 ALA A C 1
ATOM 618 O O . ALA A 1 85 ? -7.227 -18.312 -0.171 1 98.12 85 ALA A O 1
ATOM 619 N N . PRO A 1 86 ? -6.168 -16.641 -1.234 1 96.94 86 PRO A N 1
ATOM 620 C CA . PRO A 1 86 ? -5.715 -17.609 -2.229 1 96.94 86 PRO A CA 1
ATOM 621 C C . PRO A 1 86 ? -4.887 -18.734 -1.615 1 96.94 86 PRO A C 1
ATOM 623 O O . PRO A 1 86 ? -4.984 -19.891 -2.051 1 96.94 86 PRO A O 1
ATOM 626 N N . PHE A 1 87 ? -4.152 -18.438 -0.541 1 95.88 87 PHE A N 1
ATOM 627 C CA . PHE A 1 87 ? -3.35 -19.453 0.13 1 95.88 87 PHE A CA 1
ATOM 628 C C . PHE A 1 87 ? -4.238 -20.453 0.872 1 95.88 87 PHE A C 1
ATOM 630 O O . PHE A 1 87 ? -3.977 -21.656 0.86 1 95.88 87 PHE A O 1
ATOM 637 N N . VAL A 1 88 ? -5.227 -19.953 1.44 1 96 88 VAL A N 1
ATOM 638 C CA . VAL A 1 88 ? -6.121 -20.781 2.242 1 96 88 VAL A CA 1
ATOM 639 C C . VAL A 1 88 ? -7.008 -21.625 1.327 1 96 88 VAL A C 1
ATOM 641 O O . VAL A 1 88 ? -7.27 -22.797 1.612 1 96 88 VAL A O 1
ATOM 644 N N . LEU A 1 89 ? -7.375 -21.078 0.185 1 95.56 89 LEU A N 1
ATOM 645 C CA . LEU A 1 89 ? -8.328 -21.734 -0.709 1 95.56 89 LEU A CA 1
ATOM 646 C C . LEU A 1 89 ? -7.598 -22.562 -1.759 1 95.56 89 LEU A C 1
ATOM 648 O O . LEU A 1 89 ? -8.234 -23.203 -2.602 1 95.56 89 LEU A O 1
ATOM 652 N N . GLY A 1 90 ? -6.328 -22.531 -1.773 1 94.75 90 GLY A N 1
ATOM 653 C CA . GLY A 1 90 ? -5.535 -23.391 -2.645 1 94.75 90 GLY A CA 1
ATOM 654 C C . GLY A 1 90 ? -5.477 -22.891 -4.074 1 94.75 90 GLY A C 1
ATOM 655 O O . GLY A 1 90 ? -5.441 -23.688 -5.016 1 94.75 90 GLY A O 1
ATOM 656 N N . VAL A 1 91 ? -5.551 -21.578 -4.242 1 93.25 91 VAL A N 1
ATOM 657 C CA . VAL A 1 91 ? -5.496 -20.969 -5.566 1 93.25 91 VAL A CA 1
ATOM 658 C C . VAL A 1 91 ? -4.051 -20.609 -5.914 1 93.25 91 VAL A C 1
ATOM 660 O O . VAL A 1 91 ? -3.357 -19.969 -5.121 1 93.25 91 VAL A O 1
ATOM 663 N N . SER A 1 92 ? -3.621 -21.047 -7.16 1 92.31 92 SER A N 1
ATOM 664 C CA . SER A 1 92 ? -2.223 -20.812 -7.508 1 92.31 92 SER A CA 1
ATOM 665 C C . SER A 1 92 ? -2.102 -19.922 -8.742 1 92.31 92 SER A C 1
ATOM 667 O O . SER A 1 92 ? -0.994 -19.578 -9.156 1 92.31 92 SER A O 1
ATOM 669 N N . ARG A 1 93 ? -3.234 -19.562 -9.281 1 94.31 93 ARG A N 1
ATOM 670 C CA . ARG A 1 93 ? -3.148 -18.672 -10.438 1 94.31 93 ARG A CA 1
ATOM 671 C C . ARG A 1 93 ? -2.426 -17.375 -10.07 1 94.31 93 ARG A C 1
ATOM 673 O O . ARG A 1 93 ? -2.867 -16.641 -9.188 1 94.31 93 ARG A O 1
ATOM 680 N N . PRO A 1 94 ? -1.361 -17.031 -10.797 1 95.56 94 PRO A N 1
ATOM 681 C CA . PRO A 1 94 ? -0.51 -15.906 -10.414 1 95.56 94 PRO A CA 1
ATOM 682 C C . PRO A 1 94 ? -1.275 -14.586 -10.352 1 95.56 94 PRO A C 1
ATOM 684 O O . PRO A 1 94 ? -1.078 -13.797 -9.422 1 95.56 94 PRO A O 1
ATOM 687 N N . LEU A 1 95 ? -2.092 -14.43 -11.297 1 94.81 95 LEU A N 1
ATOM 688 C CA . LEU A 1 95 ? -2.799 -13.156 -11.352 1 94.81 95 LEU A CA 1
ATOM 689 C C . LEU A 1 95 ? -3.746 -13 -10.164 1 94.81 95 LEU A C 1
ATOM 691 O O . LEU A 1 95 ? -3.91 -11.906 -9.633 1 94.81 95 LEU A O 1
ATOM 695 N N . VAL A 1 96 ? -4.359 -14.055 -9.805 1 97 96 VAL A N 1
ATOM 696 C CA . VAL A 1 96 ? -5.266 -14.023 -8.664 1 97 96 VAL A CA 1
ATOM 697 C C . VAL A 1 96 ? -4.477 -13.75 -7.383 1 97 96 VAL A C 1
ATOM 699 O O . VAL A 1 96 ? -4.898 -12.945 -6.547 1 97 96 VAL A O 1
ATOM 702 N N . LEU A 1 97 ? -3.373 -14.398 -7.285 1 96.88 97 LEU A N 1
ATOM 703 C CA . LEU A 1 97 ? -2.502 -14.18 -6.133 1 96.88 97 LEU A CA 1
ATOM 704 C C . LEU A 1 97 ? -2.062 -12.727 -6.055 1 96.88 97 LEU A C 1
ATOM 706 O O . LEU A 1 97 ? -2.047 -12.133 -4.969 1 96.88 97 LEU A O 1
ATOM 710 N N . GLN A 1 98 ? -1.816 -12.203 -7.137 1 95.75 98 GLN A N 1
ATOM 711 C CA . GLN A 1 98 ? -1.343 -10.82 -7.172 1 95.75 98 GLN A CA 1
ATOM 712 C C . GLN A 1 98 ? -2.471 -9.844 -6.859 1 95.75 98 GLN A C 1
ATOM 714 O O . GLN A 1 98 ? -2.295 -8.914 -6.066 1 95.75 98 GLN A O 1
ATOM 719 N N . VAL A 1 99 ? -3.598 -10.039 -7.48 1 97.5 99 VAL A N 1
ATOM 720 C CA . VAL A 1 99 ? -4.738 -9.156 -7.27 1 97.5 99 VAL A CA 1
ATOM 721 C C . VAL A 1 99 ? -5.148 -9.188 -5.797 1 97.5 99 VAL A C 1
ATOM 723 O O . VAL A 1 99 ? -5.238 -8.141 -5.152 1 97.5 99 VAL A O 1
ATOM 726 N N . ASN A 1 100 ? -5.332 -10.359 -5.277 1 98.56 100 ASN A N 1
ATOM 727 C CA . ASN A 1 100 ? -5.766 -10.5 -3.893 1 98.56 100 ASN A CA 1
ATOM 728 C C . ASN A 1 100 ? -4.703 -9.992 -2.918 1 98.56 100 ASN A C 1
ATOM 730 O O . ASN A 1 100 ? -5.02 -9.297 -1.957 1 98.56 100 ASN A O 1
ATOM 734 N N . GLY A 1 101 ? -3.508 -10.297 -3.158 1 98.31 101 GLY A N 1
ATOM 735 C CA . GLY A 1 101 ? -2.436 -9.906 -2.258 1 98.31 101 GLY A CA 1
ATOM 736 C C . GLY A 1 101 ? -2.244 -8.406 -2.176 1 98.31 101 GLY A C 1
ATOM 737 O O . GLY A 1 101 ? -2.242 -7.836 -1.083 1 98.31 101 GLY A O 1
ATOM 738 N N . VAL A 1 102 ? -2.08 -7.754 -3.293 1 98.38 102 VAL A N 1
ATOM 739 C CA . VAL A 1 102 ? -1.803 -6.324 -3.371 1 98.38 102 VAL A CA 1
ATOM 740 C C . VAL A 1 102 ? -2.996 -5.535 -2.836 1 98.38 102 VAL A C 1
ATOM 742 O O . VAL A 1 102 ? -2.844 -4.695 -1.946 1 98.38 102 VAL A O 1
ATOM 745 N N . THR A 1 103 ? -4.156 -5.859 -3.322 1 98.81 103 THR A N 1
ATOM 746 C CA . THR A 1 103 ? -5.324 -5.098 -2.902 1 98.81 103 THR A CA 1
ATOM 747 C C . THR A 1 103 ? -5.652 -5.371 -1.438 1 98.81 103 THR A C 1
ATOM 749 O O . THR A 1 103 ? -6.016 -4.457 -0.696 1 98.81 103 THR A O 1
ATOM 752 N N . GLY A 1 104 ? -5.508 -6.602 -1.034 1 98.88 104 GLY A N 1
ATOM 753 C CA . GLY A 1 104 ? -5.797 -6.934 0.352 1 98.88 104 GLY A CA 1
ATOM 754 C C . GLY A 1 104 ? -4.926 -6.18 1.34 1 98.88 104 GLY A C 1
ATOM 755 O O . GLY A 1 104 ? -5.43 -5.594 2.301 1 98.88 104 GLY A O 1
ATOM 756 N N . VAL A 1 105 ? -3.672 -6.148 1.049 1 98.56 105 VAL A N 1
ATOM 757 C CA . VAL A 1 105 ? -2.729 -5.473 1.935 1 98.56 105 VAL A CA 1
ATOM 758 C C . VAL A 1 105 ? -2.986 -3.967 1.915 1 98.56 105 VAL A C 1
ATOM 760 O O . VAL A 1 105 ? -2.975 -3.316 2.963 1 98.56 105 VAL A O 1
ATOM 763 N N . LEU A 1 106 ? -3.24 -3.434 0.746 1 98.69 106 LEU A N 1
ATOM 764 C CA . LEU A 1 106 ? -3.533 -2.008 0.646 1 98.69 106 LEU A CA 1
ATOM 765 C C . LEU A 1 106 ? -4.785 -1.654 1.442 1 98.69 106 LEU A C 1
ATOM 767 O O . LEU A 1 106 ? -4.797 -0.669 2.186 1 98.69 106 LEU A O 1
ATOM 771 N N . ILE A 1 107 ? -5.773 -2.414 1.33 1 98.88 107 ILE A N 1
ATOM 772 C CA . ILE A 1 107 ? -7.027 -2.189 2.039 1 98.88 107 ILE A CA 1
ATOM 773 C C . ILE A 1 107 ? -6.789 -2.252 3.545 1 98.88 107 ILE A C 1
ATOM 775 O O . ILE A 1 107 ? -7.27 -1.396 4.293 1 98.88 107 ILE A O 1
ATOM 779 N N . ALA A 1 108 ? -6.039 -3.207 3.996 1 98.81 108 ALA A N 1
ATOM 780 C CA . ALA A 1 108 ? -5.742 -3.355 5.418 1 98.81 108 ALA A CA 1
ATOM 781 C C . ALA A 1 108 ? -4.992 -2.137 5.953 1 98.81 108 ALA A C 1
ATOM 783 O O . ALA A 1 108 ? -5.375 -1.567 6.977 1 98.81 108 ALA A O 1
ATOM 784 N N . ILE A 1 109 ? -4.023 -1.706 5.215 1 98.38 109 ILE A N 1
ATOM 785 C CA . ILE A 1 109 ? -3.205 -0.579 5.648 1 98.38 109 ILE A CA 1
ATOM 786 C C . ILE A 1 109 ? -4.047 0.694 5.672 1 98.38 109 ILE A C 1
ATOM 788 O O . ILE A 1 109 ? -4.051 1.427 6.664 1 98.38 109 ILE A O 1
ATOM 792 N N . LEU A 1 110 ? -4.746 0.946 4.609 1 98.5 110 LEU A N 1
ATOM 793 C CA . LEU A 1 110 ? -5.566 2.15 4.512 1 98.5 110 LEU A CA 1
ATOM 794 C C . LEU A 1 110 ? -6.613 2.186 5.621 1 98.5 110 LEU A C 1
ATOM 796 O O . LEU A 1 110 ? -6.898 3.248 6.18 1 98.5 110 LEU A O 1
ATOM 800 N N . SER A 1 111 ? -7.156 1.068 5.93 1 98.69 111 SER A N 1
ATOM 801 C CA . SER A 1 111 ? -8.164 0.997 6.98 1 98.69 111 SER A CA 1
ATOM 802 C C . SER A 1 111 ? -7.559 1.276 8.352 1 98.69 111 SER A C 1
ATOM 804 O O . SER A 1 111 ? -8.18 1.938 9.188 1 98.69 111 SER A O 1
ATOM 806 N N . LEU A 1 112 ? -6.398 0.819 8.586 1 97.94 112 LEU A N 1
ATOM 807 C CA . LEU A 1 112 ? -5.715 1.064 9.852 1 97.94 112 LEU A CA 1
ATOM 808 C C . LEU A 1 112 ? -5.328 2.533 9.984 1 97.94 112 LEU A C 1
ATOM 810 O O . LEU A 1 112 ? -5.395 3.102 11.07 1 97.94 112 LEU A O 1
ATOM 814 N N . VAL A 1 113 ? -4.938 3.107 8.883 1 96.94 113 VAL A N 1
ATOM 815 C CA . VAL A 1 113 ? -4.645 4.535 8.875 1 96.94 113 VAL A CA 1
ATOM 816 C C . VAL A 1 113 ? -5.91 5.328 9.195 1 96.94 113 VAL A C 1
ATOM 818 O O . VAL A 1 113 ? -5.863 6.305 9.945 1 96.94 113 VAL A O 1
ATOM 821 N N . SER A 1 114 ? -6.977 4.895 8.594 1 97.44 114 SER A N 1
ATOM 822 C CA . SER A 1 114 ? -8.258 5.535 8.891 1 97.44 114 SER A CA 1
ATOM 823 C C . SER A 1 114 ? -8.609 5.41 10.367 1 97.44 114 SER A C 1
ATOM 825 O O . SER A 1 114 ? -9.047 6.379 10.992 1 97.44 114 SER A O 1
ATOM 827 N N . ALA A 1 115 ? -8.398 4.266 10.906 1 96.81 115 ALA A N 1
ATOM 828 C CA . ALA A 1 115 ? -8.656 4.035 12.328 1 96.81 115 ALA A CA 1
ATOM 829 C C . ALA A 1 115 ? -7.773 4.93 13.195 1 96.81 115 ALA A C 1
ATOM 831 O O . ALA A 1 115 ? -8.234 5.488 14.188 1 96.81 115 ALA A O 1
ATOM 832 N N . TYR A 1 116 ? -6.586 5.031 12.812 1 94.56 116 TYR A N 1
ATOM 833 C CA . TYR A 1 116 ? -5.645 5.879 13.531 1 94.56 116 TYR A CA 1
ATOM 834 C C . TYR A 1 116 ? -6.121 7.328 13.555 1 94.56 116 TYR A C 1
ATOM 836 O O . TYR A 1 116 ? -6.012 8.016 14.57 1 94.56 116 TYR A O 1
ATOM 844 N N . GLY A 1 117 ? -6.598 7.793 12.43 1 93.62 117 GLY A N 1
ATOM 845 C CA . GLY A 1 117 ? -7.145 9.141 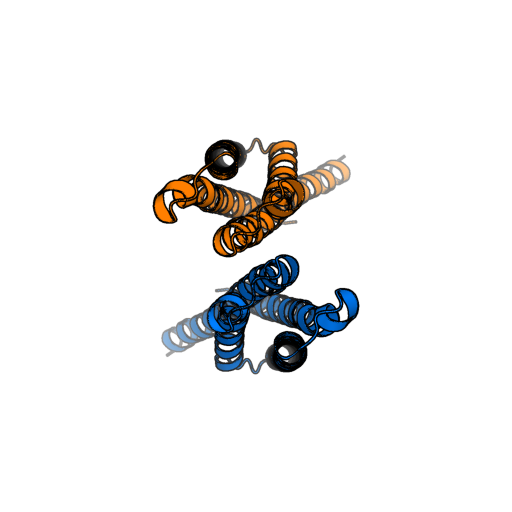12.367 1 93.62 117 GLY A CA 1
ATOM 846 C C . GLY A 1 117 ? -8.305 9.359 13.32 1 93.62 117 GLY A C 1
ATOM 847 O O . GLY A 1 117 ? -8.359 10.383 14.008 1 93.62 117 GLY A O 1
ATOM 848 N N . ILE A 1 118 ? -9.102 8.406 13.438 1 93.56 118 ILE A N 1
ATOM 849 C CA . ILE A 1 118 ? -10.258 8.492 14.32 1 93.56 118 ILE A CA 1
ATOM 850 C C . ILE A 1 118 ? -9.789 8.508 15.781 1 93.56 118 ILE A C 1
ATOM 852 O O . ILE A 1 118 ? -10.281 9.305 16.578 1 93.56 118 ILE A O 1
ATOM 856 N N . LEU A 1 119 ? -8.836 7.742 16.125 1 92.69 119 LEU A N 1
ATOM 857 C CA . LEU A 1 119 ? -8.336 7.633 17.5 1 92.69 119 LEU A CA 1
ATOM 858 C C . LEU A 1 119 ? -7.652 8.922 17.938 1 92.69 119 LEU A C 1
ATOM 860 O O . LEU A 1 119 ? -7.746 9.32 19.094 1 92.69 119 LEU A O 1
ATOM 864 N N . GLN A 1 120 ? -7.02 9.578 16.969 1 89.62 120 GLN A N 1
ATOM 865 C CA . GLN A 1 120 ? -6.305 10.812 17.281 1 89.62 120 GLN A CA 1
ATOM 866 C C . GLN A 1 120 ? -7.277 11.945 17.578 1 89.62 120 GLN A C 1
ATOM 868 O O . GLN A 1 120 ? -7.012 12.789 18.438 1 89.62 120 GLN A O 1
ATOM 873 N N . THR A 1 121 ? -8.375 11.938 16.922 1 86.5 121 THR A N 1
ATOM 874 C CA . THR A 1 121 ? -9.383 12.969 17.141 1 86.5 121 THR A CA 1
ATOM 875 C C . THR A 1 121 ? -10.062 12.758 18.5 1 86.5 121 THR A C 1
ATOM 877 O O . THR A 1 121 ? -10.414 13.727 19.172 1 86.5 121 THR A O 1
ATOM 880 N N . SER A 1 122 ? -10.219 11.57 18.938 1 83.44 122 SER A N 1
ATOM 881 C CA . SER A 1 122 ? -10.844 11.266 20.234 1 83.44 122 SER A CA 1
ATOM 882 C C . SER A 1 122 ? -9.922 11.625 21.391 1 83.44 122 SER A C 1
ATOM 884 O O . SER A 1 122 ? -10.383 12.008 22.469 1 83.44 122 SER A O 1
ATOM 886 N N . ARG A 1 123 ? -8.703 11.547 21.266 1 79.31 123 ARG A N 1
ATOM 887 C CA . ARG A 1 123 ? -7.719 11.867 22.312 1 79.31 123 ARG A CA 1
ATOM 888 C C . ARG A 1 123 ? -7.602 13.375 22.5 1 79.31 123 ARG A C 1
ATOM 890 O O . ARG A 1 123 ? -7.445 13.852 23.625 1 79.31 123 ARG A O 1
ATOM 897 N N . ALA A 1 124 ? -7.695 14.141 21.531 1 73.94 124 ALA A N 1
ATOM 898 C CA . ALA A 1 124 ? -7.617 15.594 21.609 1 73.94 124 ALA A CA 1
ATOM 899 C C . ALA A 1 124 ? -8.805 16.172 22.375 1 73.94 124 ALA A C 1
ATOM 901 O O . ALA A 1 124 ? -8.664 17.172 23.094 1 73.94 124 ALA A O 1
ATOM 902 N N . GLY A 1 125 ? -9.883 15.633 22.266 1 68.06 125 GLY A N 1
ATOM 903 C CA . GLY A 1 125 ? -11.047 16.094 23 1 68.06 125 GLY A CA 1
ATOM 904 C C . GLY A 1 125 ? -10.984 15.781 24.484 1 68.06 125 GLY A C 1
ATOM 905 O O . GLY A 1 125 ? -11.531 16.516 25.297 1 68.06 125 GLY A O 1
ATOM 906 N N . ARG A 1 126 ? -10.273 14.789 25.031 1 67 126 ARG A N 1
ATOM 907 C CA . ARG A 1 126 ? -10.188 14.414 26.438 1 67 126 ARG A CA 1
ATOM 908 C C . ARG A 1 126 ? -9.25 15.352 27.203 1 67 126 ARG A C 1
ATOM 910 O O . ARG A 1 126 ? -9.469 15.641 28.375 1 67 126 ARG A O 1
ATOM 917 N N . THR A 1 127 ? -8.234 15.961 26.562 1 63.91 127 THR A N 1
ATOM 918 C CA . THR A 1 127 ? -7.27 16.828 27.234 1 63.91 127 THR A CA 1
ATOM 919 C C . THR A 1 127 ? -7.883 18.188 27.531 1 63.91 127 THR A C 1
ATOM 921 O O . THR A 1 127 ? -7.57 18.797 28.562 1 63.91 127 THR A O 1
ATOM 924 N N . THR A 1 128 ? -8.844 18.641 26.797 1 62.47 128 THR A N 1
ATOM 925 C CA . THR A 1 128 ? -9.453 19.953 27.016 1 62.47 128 THR A CA 1
ATOM 926 C C . THR A 1 128 ? -10.516 19.891 28.109 1 62.47 128 THR A C 1
ATOM 928 O O . THR A 1 128 ? -10.695 20.844 28.859 1 62.47 128 THR A O 1
ATOM 931 N N . THR A 1 129 ? -11.188 18.781 28.203 1 65.06 129 THR A N 1
ATOM 932 C CA . THR A 1 129 ? -12.242 18.688 29.219 1 65.06 129 THR A CA 1
ATOM 933 C C . THR A 1 129 ? -11.648 18.547 30.609 1 65.06 129 THR A C 1
ATOM 935 O O . THR A 1 129 ? -12.156 19.125 31.562 1 65.06 129 THR A O 1
ATOM 938 N N . SER A 1 130 ? -10.492 17.797 30.719 1 60 130 SER A N 1
ATOM 939 C CA . SER A 1 130 ? -9.914 17.609 32.031 1 60 130 SER A CA 1
ATOM 940 C C . SER A 1 130 ? -9.273 18.891 32.562 1 60 130 SER A C 1
ATOM 942 O O . SER A 1 130 ? -9.242 19.141 33.75 1 60 130 SER A O 1
ATOM 944 N N . ALA A 1 131 ? -8.781 19.781 31.672 1 60.59 131 ALA A N 1
ATOM 945 C CA . ALA A 1 131 ? -8.141 21.031 32.094 1 60.59 131 ALA A CA 1
ATOM 946 C C . ALA A 1 131 ? -9.172 22.062 32.531 1 60.59 131 ALA A C 1
ATOM 948 O O . ALA A 1 131 ? -8.852 23.016 33.25 1 60.59 131 ALA A O 1
ATOM 949 N N . GLY A 1 132 ? -10.352 22.094 32 1 54.53 132 GLY A N 1
ATOM 950 C CA . GLY A 1 132 ? -11.352 23.094 32.344 1 54.53 132 GLY A CA 1
ATOM 951 C C . GLY A 1 132 ? -12.172 22.734 33.562 1 54.53 132 GLY A C 1
ATOM 952 O O . GLY A 1 132 ? -13.086 23.469 33.938 1 54.53 132 GLY A O 1
ATOM 953 N N . ALA A 1 133 ? -11.922 21.422 34.062 1 54.22 133 ALA A N 1
ATOM 954 C CA . ALA A 1 133 ? -12.602 21.188 35.344 1 54.22 133 ALA A CA 1
ATOM 955 C C . ALA A 1 133 ? -11.727 21.609 36.5 1 54.22 133 ALA A C 1
ATOM 957 O O . ALA A 1 133 ? -10.492 21.547 36.438 1 54.22 133 ALA A O 1
ATOM 958 N N . MET B 1 1 ? 1.938 28.938 1.332 1 54.22 1 MET B N 1
ATOM 959 C CA . MET B 1 1 ? 2.314 27.719 2.041 1 54.22 1 MET B CA 1
ATOM 960 C C . MET B 1 1 ? 3.23 28.047 3.219 1 54.22 1 MET B C 1
ATOM 962 O O . MET B 1 1 ? 4.246 28.719 3.055 1 54.22 1 MET B O 1
ATOM 966 N N . SER B 1 2 ? 2.822 27.953 4.469 1 74.62 2 SER B N 1
ATOM 967 C CA . SER B 1 2 ? 3.578 28.344 5.656 1 74.62 2 SER B CA 1
ATOM 968 C C . SER B 1 2 ? 4.816 27.469 5.832 1 74.62 2 SER B C 1
ATOM 970 O O . SER B 1 2 ? 4.922 26.391 5.23 1 74.62 2 SER B O 1
ATOM 972 N N . GLU B 1 3 ? 5.816 28 6.434 1 77.81 3 GLU B N 1
ATOM 973 C CA . GLU B 1 3 ? 7.031 27.281 6.777 1 77.81 3 GLU B CA 1
ATOM 974 C C . GLU B 1 3 ? 6.707 25.938 7.453 1 77.81 3 GLU B C 1
ATOM 976 O O . GLU B 1 3 ? 7.398 24.953 7.234 1 77.81 3 GLU B O 1
ATOM 981 N N . THR B 1 4 ? 5.66 25.875 8.172 1 81.25 4 THR B N 1
ATOM 982 C CA . THR B 1 4 ? 5.23 24.656 8.852 1 81.25 4 THR B CA 1
ATOM 983 C C . THR B 1 4 ? 4.742 23.609 7.852 1 81.25 4 THR B C 1
ATOM 985 O O . THR B 1 4 ? 5.02 22.422 8 1 81.25 4 THR B O 1
ATOM 988 N N . ASP B 1 5 ? 4.094 24.078 6.84 1 78.44 5 ASP B N 1
ATOM 989 C CA . ASP B 1 5 ? 3.604 23.188 5.797 1 78.44 5 ASP B CA 1
ATOM 990 C C . ASP B 1 5 ? 4.762 22.578 5.004 1 78.44 5 ASP B C 1
ATOM 992 O O . ASP B 1 5 ? 4.766 21.391 4.715 1 78.44 5 ASP B O 1
ATOM 996 N N . ARG B 1 6 ? 5.785 23.422 4.746 1 81.31 6 ARG B N 1
ATOM 997 C CA . ARG B 1 6 ? 6.977 22.953 4.043 1 81.31 6 ARG B CA 1
ATOM 998 C C . ARG B 1 6 ? 7.707 21.891 4.859 1 81.31 6 ARG B C 1
ATOM 1000 O O . ARG B 1 6 ? 8.086 20.844 4.328 1 81.31 6 ARG B O 1
ATOM 1007 N N . ASP B 1 7 ? 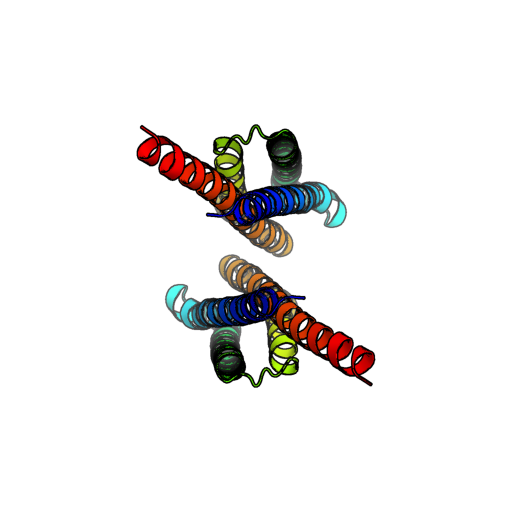7.797 22.188 6.141 1 84.94 7 ASP B N 1
ATOM 1008 C CA . ASP B 1 7 ? 8.453 21.234 7.031 1 84.94 7 ASP B CA 1
ATOM 1009 C C . ASP B 1 7 ? 7.684 19.922 7.086 1 84.94 7 ASP B C 1
ATOM 1011 O O . ASP B 1 7 ? 8.289 18.844 7.117 1 84.94 7 ASP B O 1
ATOM 1015 N N . GLY B 1 8 ? 6.434 19.969 7.004 1 88.44 8 GLY B N 1
ATOM 1016 C CA . GLY B 1 8 ? 5.594 18.781 7.027 1 88.44 8 GLY B CA 1
ATOM 1017 C C . GLY B 1 8 ? 5.754 17.906 5.793 1 88.44 8 GLY B C 1
ATOM 1018 O O . GLY B 1 8 ? 5.801 16.688 5.891 1 88.44 8 GLY B O 1
ATOM 1019 N N . THR B 1 9 ? 5.863 18.516 4.641 1 88.5 9 THR B N 1
ATOM 1020 C CA . THR B 1 9 ? 6.008 17.781 3.385 1 88.5 9 THR B CA 1
ATOM 1021 C C . THR B 1 9 ? 7.367 17.094 3.312 1 88.5 9 THR B C 1
ATOM 1023 O O . THR B 1 9 ? 7.469 15.969 2.822 1 88.5 9 THR B O 1
ATOM 1026 N N . LEU B 1 10 ? 8.328 17.781 3.877 1 87.75 10 LEU B N 1
ATOM 1027 C CA . LEU B 1 10 ? 9.672 17.188 3.883 1 87.75 10 LEU B CA 1
ATOM 1028 C C . LEU B 1 10 ? 9.75 16.031 4.855 1 87.75 10 LEU B C 1
ATOM 1030 O O . LEU B 1 10 ? 10.43 15.031 4.586 1 87.75 10 LEU B O 1
ATOM 1034 N N . VAL B 1 11 ? 9.094 16.109 5.969 1 89.94 11 VAL B N 1
ATOM 1035 C CA . VAL B 1 11 ? 9.07 15.031 6.949 1 89.94 11 VAL B CA 1
ATOM 1036 C C . VAL B 1 11 ? 8.359 13.812 6.355 1 89.94 11 VAL B C 1
ATOM 1038 O O . VAL B 1 11 ? 8.805 12.68 6.535 1 89.94 11 VAL B O 1
ATOM 1041 N N . LEU B 1 12 ? 7.293 14.086 5.645 1 90.31 12 LEU B N 1
ATOM 1042 C CA . LEU B 1 12 ? 6.57 13.008 4.973 1 90.31 12 LEU B CA 1
ATOM 1043 C C . LEU B 1 12 ? 7.469 12.305 3.965 1 90.31 12 LEU B C 1
ATOM 1045 O O . LEU B 1 12 ? 7.504 11.07 3.914 1 90.31 12 LEU B O 1
ATOM 1049 N N . ALA B 1 13 ? 8.148 13.086 3.197 1 94.06 13 ALA B N 1
ATOM 1050 C CA . ALA B 1 13 ? 9.047 12.523 2.189 1 94.06 13 ALA B CA 1
ATOM 1051 C C . ALA B 1 13 ? 10.125 11.656 2.836 1 94.06 13 ALA B C 1
ATOM 1053 O O . ALA B 1 13 ? 10.461 10.586 2.328 1 94.06 13 ALA B O 1
ATOM 1054 N N . GLU B 1 14 ? 10.617 12.117 3.938 1 94.25 14 GLU B N 1
ATOM 1055 C CA . GLU B 1 14 ? 11.68 11.398 4.645 1 94.25 14 GLU B CA 1
ATOM 1056 C C . GLU B 1 14 ? 11.148 10.109 5.266 1 94.25 14 GLU B C 1
ATOM 1058 O O . GLU B 1 14 ? 11.797 9.062 5.18 1 94.25 14 GLU B O 1
ATOM 1063 N N . ARG B 1 15 ? 10.016 10.172 5.852 1 94.19 15 ARG B N 1
ATOM 1064 C CA . ARG B 1 15 ? 9.414 9 6.477 1 94.19 15 ARG B CA 1
ATOM 1065 C C . ARG B 1 15 ? 9.078 7.934 5.434 1 94.19 15 ARG B C 1
ATOM 1067 O O . ARG B 1 15 ? 9.281 6.742 5.668 1 94.19 15 ARG B O 1
ATOM 1074 N N . THR B 1 16 ? 8.547 8.352 4.34 1 97.38 16 THR B N 1
ATOM 1075 C CA . THR B 1 16 ? 8.211 7.395 3.291 1 97.38 16 THR B CA 1
ATOM 1076 C C . THR B 1 16 ? 9.469 6.766 2.701 1 97.38 16 THR B C 1
ATOM 1078 O O . THR B 1 16 ? 9.469 5.582 2.352 1 97.38 16 THR B O 1
ATOM 1081 N N . ALA B 1 17 ? 10.516 7.559 2.646 1 97.81 17 ALA B N 1
ATOM 1082 C CA . ALA B 1 17 ? 11.789 7.008 2.197 1 97.81 17 ALA B CA 1
ATOM 1083 C C . ALA B 1 17 ? 12.312 5.965 3.18 1 97.81 17 ALA B C 1
ATOM 1085 O O . ALA B 1 17 ? 12.828 4.918 2.771 1 97.81 17 ALA B O 1
ATOM 1086 N N . GLY B 1 18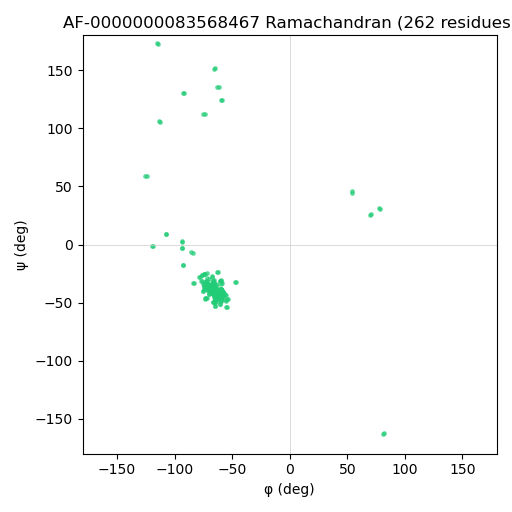 ? 12.25 6.277 4.438 1 97.75 18 GLY B N 1
ATOM 1087 C CA . GLY B 1 18 ? 12.648 5.312 5.449 1 97.75 18 GLY B CA 1
ATOM 1088 C C . GLY B 1 18 ? 11.852 4.023 5.391 1 97.75 18 GLY B C 1
ATOM 1089 O O . GLY B 1 18 ? 12.422 2.934 5.488 1 97.75 18 GLY B O 1
ATOM 1090 N N . LEU B 1 19 ? 10.57 4.105 5.234 1 98.25 19 LEU B N 1
ATOM 1091 C CA . LEU B 1 19 ? 9.711 2.93 5.094 1 98.25 19 LEU B CA 1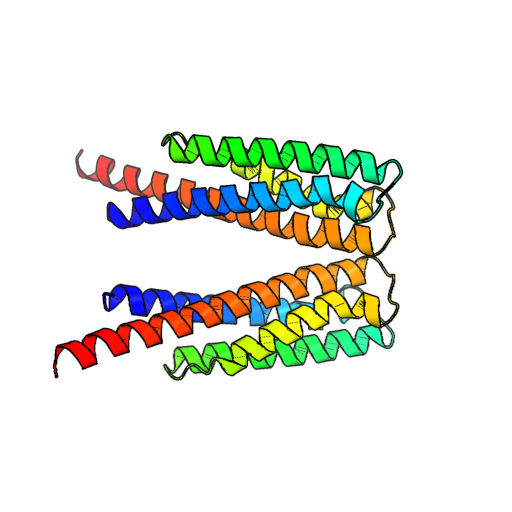
ATOM 1092 C C . LEU B 1 19 ? 10.102 2.123 3.859 1 98.25 19 LEU B C 1
ATOM 1094 O O . LEU B 1 19 ? 10.125 0.892 3.9 1 98.25 19 LEU B O 1
ATOM 1098 N N . THR B 1 20 ? 10.32 2.848 2.811 1 98.81 20 THR B N 1
ATOM 1099 C CA . THR B 1 20 ? 10.75 2.205 1.572 1 98.81 20 THR B CA 1
ATOM 1100 C C . THR B 1 20 ? 12.031 1.406 1.794 1 98.81 20 THR B C 1
ATOM 1102 O O . THR B 1 20 ? 12.156 0.279 1.311 1 98.81 20 THR B O 1
ATOM 1105 N N . ALA B 1 21 ? 12.953 1.973 2.529 1 98.81 21 ALA B N 1
ATOM 1106 C CA . ALA B 1 21 ? 14.211 1.281 2.828 1 98.81 21 ALA B CA 1
ATOM 1107 C C . ALA B 1 21 ? 13.953 -0.002 3.613 1 98.81 21 ALA B C 1
ATOM 1109 O O . ALA B 1 21 ? 14.539 -1.045 3.32 1 98.81 21 ALA B O 1
ATOM 1110 N N . GLY B 1 22 ? 13.117 0.061 4.543 1 98.81 22 GLY B N 1
ATOM 1111 C CA . GLY B 1 22 ? 12.781 -1.104 5.348 1 98.81 22 GLY B CA 1
ATOM 1112 C C . GLY B 1 22 ? 12.102 -2.203 4.551 1 98.81 22 GLY B C 1
ATOM 1113 O O . GLY B 1 22 ? 12.461 -3.377 4.676 1 98.81 22 GLY B O 1
ATOM 1114 N N . ILE B 1 23 ? 11.094 -1.867 3.785 1 98.81 23 ILE B N 1
ATOM 1115 C CA . ILE B 1 23 ? 10.359 -2.826 2.969 1 98.81 23 ILE B CA 1
ATOM 1116 C C . ILE B 1 23 ? 11.305 -3.49 1.971 1 98.81 23 ILE B C 1
ATOM 1118 O O . ILE B 1 23 ? 11.227 -4.699 1.736 1 98.81 23 ILE B O 1
ATOM 1122 N N . SER B 1 24 ? 12.195 -2.711 1.354 1 98.88 24 SER B N 1
ATOM 1123 C CA . SER B 1 24 ? 13.141 -3.268 0.393 1 98.88 24 SER B CA 1
ATOM 1124 C C . SER B 1 24 ? 14.141 -4.195 1.076 1 98.88 24 SER B C 1
ATOM 1126 O O . SER B 1 24 ? 14.547 -5.207 0.501 1 98.88 24 SER B O 1
ATOM 1128 N N . ALA B 1 25 ? 14.547 -3.873 2.27 1 98.81 25 ALA B N 1
ATOM 1129 C CA . ALA B 1 25 ? 15.383 -4.789 3.035 1 98.81 25 ALA B CA 1
ATOM 1130 C C . ALA B 1 25 ? 14.664 -6.109 3.291 1 98.81 25 ALA B C 1
ATOM 1132 O O . ALA B 1 25 ? 15.281 -7.176 3.279 1 98.81 25 ALA B O 1
ATOM 1133 N N . PHE B 1 26 ? 13.438 -5.992 3.529 1 98.81 26 PHE B N 1
ATOM 1134 C CA . PHE B 1 26 ? 12.648 -7.203 3.715 1 98.81 26 PHE B CA 1
ATOM 1135 C C . PHE B 1 26 ? 12.664 -8.055 2.451 1 98.81 26 PHE B C 1
ATOM 1137 O O . PHE B 1 26 ? 12.719 -9.289 2.527 1 98.81 26 PHE B O 1
ATOM 1144 N N . VAL B 1 27 ? 12.523 -7.469 1.31 1 98.62 27 VAL B N 1
ATOM 1145 C CA . VAL B 1 27 ? 12.594 -8.203 0.054 1 98.62 27 VAL B CA 1
ATOM 1146 C C . VAL B 1 27 ? 13.898 -9 -0.002 1 98.62 27 VAL B C 1
ATOM 1148 O O . VAL B 1 27 ? 13.898 -10.188 -0.343 1 98.62 27 VAL B O 1
ATOM 1151 N N . MET B 1 28 ? 14.969 -8.359 0.328 1 98.56 28 MET B N 1
ATOM 1152 C CA . MET B 1 28 ? 16.281 -9.016 0.375 1 98.56 28 MET B CA 1
ATOM 1153 C C . MET B 1 28 ? 16.266 -10.18 1.369 1 98.56 28 MET B C 1
ATOM 1155 O O . MET B 1 28 ? 16.625 -11.305 1.021 1 98.56 28 MET B O 1
ATOM 1159 N N . ILE B 1 29 ? 15.781 -10 2.557 1 98.38 29 ILE B N 1
ATOM 1160 C CA . ILE B 1 29 ? 15.828 -10.961 3.65 1 98.38 29 ILE B CA 1
ATOM 1161 C C . ILE B 1 29 ? 14.812 -12.078 3.395 1 98.38 29 ILE B C 1
ATOM 1163 O O . ILE B 1 29 ? 14.992 -13.203 3.857 1 98.38 29 ILE B O 1
ATOM 1167 N N . SER B 1 30 ? 13.773 -11.797 2.627 1 98.06 30 SER B N 1
ATOM 1168 C CA . SER B 1 30 ? 12.734 -12.789 2.35 1 98.06 30 SER B CA 1
ATOM 1169 C C . SER B 1 30 ? 13.312 -14.016 1.666 1 98.06 30 SER B C 1
ATOM 1171 O O . SER B 1 30 ? 12.789 -15.125 1.815 1 98.06 30 SER B O 1
ATOM 1173 N N . VAL B 1 31 ? 14.344 -13.867 0.902 1 98.38 31 VAL B N 1
ATOM 1174 C CA . VAL B 1 31 ? 14.992 -14.969 0.197 1 98.38 31 VAL B CA 1
ATOM 1175 C C . VAL B 1 31 ? 15.414 -16.047 1.193 1 98.38 31 VAL B C 1
ATOM 1177 O O . VAL B 1 31 ? 15.141 -17.234 0.983 1 98.38 31 VAL B O 1
ATOM 1180 N N . ALA B 1 32 ? 16.062 -15.602 2.275 1 97.69 32 ALA B N 1
ATOM 1181 C CA . ALA B 1 32 ? 16.516 -16.531 3.307 1 97.69 32 ALA B CA 1
ATOM 1182 C C . ALA B 1 32 ? 15.352 -17.016 4.164 1 97.69 32 ALA B C 1
ATOM 1184 O O . ALA B 1 32 ? 15.258 -18.188 4.508 1 97.69 32 ALA B O 1
ATOM 1185 N N . VAL B 1 33 ? 14.453 -16.172 4.496 1 96.56 33 VAL B N 1
ATOM 1186 C CA . VAL B 1 33 ? 13.352 -16.453 5.414 1 96.56 33 VAL B CA 1
ATOM 1187 C C . VAL B 1 33 ? 12.406 -17.469 4.777 1 96.56 33 VAL B C 1
ATOM 1189 O O . VAL B 1 33 ? 11.961 -18.406 5.441 1 96.56 33 VAL B O 1
ATOM 1192 N N . PHE B 1 34 ? 12.164 -17.297 3.471 1 96.44 34 PHE B N 1
ATOM 1193 C CA . PHE B 1 34 ? 11.172 -18.125 2.807 1 96.44 34 PHE B CA 1
ATOM 1194 C C . PHE B 1 34 ? 11.844 -19.141 1.895 1 96.44 34 PHE B C 1
ATOM 1196 O O . PHE B 1 34 ? 11.18 -19.812 1.093 1 96.44 34 PHE B O 1
ATOM 1203 N N . THR B 1 35 ? 13.109 -19.297 1.924 1 96.06 35 THR B N 1
ATOM 1204 C CA . THR B 1 35 ? 13.883 -20.266 1.154 1 96.06 35 THR B CA 1
ATOM 1205 C C . THR B 1 35 ? 13.578 -20.141 -0.336 1 96.06 35 THR B C 1
ATOM 1207 O O . THR B 1 35 ? 13.227 -21.125 -0.99 1 96.06 35 THR B O 1
ATOM 1210 N N . ILE B 1 36 ? 13.57 -18.906 -0.789 1 95.5 36 ILE B N 1
ATOM 1211 C CA . ILE B 1 36 ? 13.445 -18.625 -2.215 1 95.5 36 ILE B CA 1
ATOM 1212 C C . ILE B 1 36 ? 14.766 -18.922 -2.918 1 95.5 36 ILE B C 1
ATOM 1214 O O . ILE B 1 36 ? 15.773 -18.25 -2.674 1 95.5 36 ILE B O 1
ATOM 1218 N N . THR B 1 37 ? 14.766 -19.922 -3.738 1 93.75 37 THR B N 1
ATOM 1219 C CA . THR B 1 37 ? 16.016 -20.406 -4.332 1 93.75 37 THR B CA 1
ATOM 1220 C C . THR B 1 37 ? 16.016 -20.203 -5.844 1 93.75 37 THR B C 1
ATOM 1222 O O . THR B 1 37 ? 15.062 -19.625 -6.391 1 93.75 37 THR B O 1
ATOM 1225 N N . GLY B 1 38 ? 17.172 -20.484 -6.441 1 95.06 38 GLY B N 1
ATOM 1226 C CA . GLY B 1 38 ? 17.297 -20.328 -7.883 1 95.06 38 GLY B CA 1
ATOM 1227 C C . GLY B 1 38 ? 17.562 -18.906 -8.305 1 95.06 38 GLY B C 1
ATOM 1228 O O . GLY B 1 38 ? 18.031 -18.094 -7.508 1 95.06 38 GLY B O 1
ATOM 1229 N N . TRP B 1 39 ? 17.312 -18.688 -9.578 1 96.06 39 TRP B N 1
ATOM 1230 C CA . TRP B 1 39 ? 17.594 -17.391 -10.164 1 96.06 39 TRP B CA 1
ATOM 1231 C C . TRP B 1 39 ? 16.734 -16.312 -9.539 1 96.06 39 TRP B C 1
ATOM 1233 O O . TRP B 1 39 ? 17.188 -15.18 -9.336 1 96.06 39 TRP B O 1
ATOM 1243 N N . ILE B 1 40 ? 15.523 -16.656 -9.266 1 96.75 40 ILE B N 1
ATOM 1244 C CA . ILE B 1 40 ? 14.617 -15.672 -8.703 1 96.75 40 ILE B CA 1
ATOM 1245 C C . ILE B 1 40 ? 15.094 -15.273 -7.305 1 96.75 40 ILE B C 1
ATOM 1247 O O . ILE B 1 40 ? 14.914 -14.133 -6.879 1 96.75 40 ILE B O 1
ATOM 1251 N N . GLY B 1 41 ? 15.727 -16.156 -6.594 1 97.81 41 GLY B N 1
ATOM 1252 C CA . GLY B 1 41 ? 16.312 -15.828 -5.305 1 97.81 41 GLY B CA 1
ATOM 1253 C C . GLY B 1 41 ? 17.453 -14.82 -5.402 1 97.81 41 GLY B C 1
ATOM 1254 O O . GLY B 1 41 ? 17.5 -13.867 -4.621 1 97.81 41 GLY B O 1
ATOM 1255 N N . ILE B 1 42 ? 18.328 -15.031 -6.285 1 97.88 42 ILE B N 1
ATOM 1256 C CA . ILE B 1 42 ? 19.422 -14.102 -6.52 1 97.88 42 ILE B CA 1
ATOM 1257 C C . ILE B 1 42 ? 18.859 -12.742 -6.934 1 97.88 42 ILE B C 1
ATOM 1259 O O . ILE B 1 42 ? 19.312 -11.703 -6.438 1 97.88 42 ILE B O 1
ATOM 1263 N N . HIS B 1 43 ? 17.953 -12.797 -7.805 1 98.5 43 HIS B N 1
ATOM 1264 C CA . HIS B 1 43 ? 17.297 -11.586 -8.281 1 98.5 43 HIS B CA 1
ATOM 1265 C C . HIS B 1 43 ? 16.719 -10.781 -7.117 1 98.5 43 HIS B C 1
ATOM 1267 O O . HIS B 1 43 ? 17 -9.594 -6.973 1 98.5 43 HIS B O 1
ATOM 1273 N N . ASN B 1 44 ? 15.906 -11.43 -6.301 1 98.75 44 ASN B N 1
ATOM 1274 C CA . ASN B 1 44 ? 15.242 -10.742 -5.199 1 98.75 44 ASN B CA 1
ATOM 1275 C C . ASN B 1 44 ? 16.234 -10.258 -4.152 1 98.75 44 ASN B C 1
ATOM 1277 O O . ASN B 1 44 ? 16.047 -9.211 -3.531 1 98.75 44 ASN B O 1
ATOM 1281 N N . PHE B 1 45 ? 17.266 -11.008 -3.918 1 98.69 45 PHE B N 1
ATOM 1282 C CA . PHE B 1 45 ? 18.297 -10.578 -2.988 1 98.69 45 PHE B CA 1
ATOM 1283 C C . PHE B 1 45 ? 18.969 -9.297 -3.477 1 98.69 45 PHE B C 1
ATOM 1285 O O . PHE B 1 45 ? 19.062 -8.32 -2.729 1 98.69 45 PHE B O 1
ATOM 1292 N N . LEU B 1 46 ? 19.312 -9.266 -4.734 1 98.69 46 LEU B N 1
ATOM 1293 C CA . LEU B 1 46 ? 20.047 -8.141 -5.305 1 98.69 46 LEU B CA 1
ATOM 1294 C C . LEU B 1 46 ? 19.156 -6.918 -5.441 1 98.69 46 LEU B C 1
ATOM 1296 O O . LEU B 1 46 ? 19.562 -5.809 -5.082 1 98.69 46 LEU B O 1
ATOM 1300 N N . ILE B 1 47 ? 18.016 -7.082 -5.926 1 98.81 47 ILE B N 1
ATOM 1301 C CA . ILE B 1 47 ? 17.125 -5.945 -6.141 1 98.81 47 ILE B CA 1
ATOM 1302 C C . ILE B 1 47 ? 16.703 -5.359 -4.797 1 98.81 47 ILE B C 1
ATOM 1304 O O . ILE B 1 47 ? 16.578 -4.141 -4.656 1 98.81 47 ILE B O 1
ATOM 1308 N N . GLY B 1 48 ? 16.406 -6.266 -3.822 1 98.88 48 GLY B N 1
ATOM 1309 C CA . GLY B 1 48 ? 16.109 -5.785 -2.482 1 98.88 48 GLY B CA 1
ATOM 1310 C C . GLY B 1 48 ? 17.234 -4.98 -1.866 1 98.88 48 GLY B C 1
ATOM 1311 O O . GLY B 1 48 ? 17 -3.914 -1.292 1 98.88 48 GLY B O 1
ATOM 1312 N N . ALA B 1 49 ? 18.438 -5.469 -2.018 1 98.81 49 ALA B N 1
ATOM 1313 C CA . ALA B 1 49 ? 19.609 -4.773 -1.5 1 98.81 49 ALA B CA 1
ATOM 1314 C C . ALA B 1 49 ? 19.797 -3.426 -2.189 1 98.81 49 ALA B C 1
ATOM 1316 O O . ALA B 1 49 ? 20.047 -2.414 -1.529 1 98.81 49 ALA B O 1
ATOM 1317 N N . THR B 1 50 ? 19.703 -3.465 -3.42 1 98.81 50 THR B N 1
ATOM 1318 C CA . THR B 1 50 ? 19.875 -2.258 -4.219 1 98.81 50 THR B CA 1
ATOM 1319 C C . THR B 1 50 ? 18.844 -1.201 -3.83 1 98.81 50 THR B C 1
ATOM 1321 O O . THR B 1 50 ? 19.203 -0.049 -3.57 1 98.81 50 THR B O 1
ATOM 1324 N N . MET B 1 51 ? 17.594 -1.587 -3.705 1 98.94 51 MET B N 1
ATOM 1325 C CA . MET B 1 51 ? 16.531 -0.635 -3.371 1 98.94 51 MET B CA 1
ATOM 1326 C C . MET B 1 51 ? 16.672 -0.148 -1.933 1 98.94 51 MET B C 1
ATOM 1328 O O . MET B 1 51 ? 16.391 1.013 -1.634 1 98.94 51 MET B O 1
ATOM 1332 N N . SER B 1 52 ? 17.109 -1.023 -1.082 1 98.88 52 SER B N 1
ATOM 1333 C CA . SER B 1 52 ? 17.297 -0.614 0.304 1 98.88 52 SER B CA 1
ATOM 1334 C C . SER B 1 52 ? 18.375 0.454 0.417 1 98.88 52 SER B C 1
ATOM 1336 O O . SER B 1 52 ? 18.203 1.462 1.103 1 98.88 52 SER B O 1
ATOM 1338 N N . ALA B 1 53 ? 19.453 0.288 -0.268 1 98.81 53 ALA B N 1
ATOM 1339 C CA . ALA B 1 53 ? 20.547 1.261 -0.276 1 98.81 53 ALA B CA 1
ATOM 1340 C C . ALA B 1 53 ? 20.094 2.576 -0.908 1 98.81 53 ALA B C 1
ATOM 1342 O O . ALA B 1 53 ? 20.344 3.65 -0.35 1 98.81 53 ALA B O 1
ATOM 1343 N N . LEU B 1 54 ? 19.438 2.475 -2.008 1 98.81 54 LEU B N 1
ATOM 1344 C CA . LEU B 1 54 ? 18.969 3.658 -2.721 1 98.81 54 LEU B CA 1
ATOM 1345 C C . LEU B 1 54 ? 17.984 4.453 -1.868 1 98.81 54 LEU B C 1
ATOM 1347 O O . LEU B 1 54 ? 18.062 5.684 -1.814 1 98.81 54 LEU B O 1
ATOM 1351 N N . ALA B 1 55 ? 17.078 3.77 -1.239 1 98.88 55 ALA B N 1
ATOM 1352 C CA . ALA B 1 55 ? 16.094 4.426 -0.391 1 98.88 55 ALA B CA 1
ATOM 1353 C C . ALA B 1 55 ? 16.75 5.09 0.812 1 98.88 55 ALA B C 1
ATOM 1355 O O . ALA B 1 55 ? 16.328 6.16 1.253 1 98.88 55 ALA B O 1
ATOM 1356 N N . SER B 1 56 ? 17.75 4.465 1.349 1 98.62 56 SER B N 1
ATOM 1357 C CA . SER B 1 56 ? 18.5 5.051 2.461 1 98.62 56 SER B CA 1
ATOM 1358 C C . SER B 1 56 ? 19.203 6.332 2.039 1 98.62 56 SER B C 1
ATOM 1360 O O . SER B 1 56 ? 19.172 7.328 2.764 1 98.62 56 SER B O 1
ATOM 1362 N N . ILE B 1 57 ? 19.828 6.273 0.911 1 98.56 57 ILE B N 1
ATOM 1363 C CA . ILE B 1 57 ? 20.484 7.461 0.369 1 98.56 57 ILE B CA 1
ATOM 1364 C C . ILE B 1 57 ? 19.453 8.562 0.145 1 98.56 57 ILE B C 1
ATOM 1366 O O . ILE B 1 57 ? 19.688 9.719 0.487 1 98.56 57 ILE B O 1
ATOM 1370 N N . HIS B 1 58 ? 18.297 8.172 -0.441 1 98.44 58 HIS B N 1
ATOM 1371 C CA . HIS B 1 58 ? 17.203 9.102 -0.664 1 98.44 58 HIS B CA 1
ATOM 1372 C C . HIS B 1 58 ? 16.766 9.766 0.64 1 98.44 58 HIS B C 1
ATOM 1374 O O . HIS B 1 58 ? 16.609 10.992 0.695 1 98.44 58 HIS B O 1
ATOM 1380 N N . ALA B 1 59 ? 16.656 8.961 1.712 1 97.75 59 ALA B N 1
ATOM 1381 C CA . ALA B 1 59 ? 16.281 9.477 3.023 1 97.75 59 ALA B CA 1
ATOM 1382 C C . ALA B 1 59 ? 17.359 10.414 3.572 1 97.75 59 ALA B C 1
ATOM 1384 O O . ALA B 1 59 ? 17.047 11.469 4.125 1 97.75 59 ALA B O 1
ATOM 1385 N N . LEU B 1 60 ? 18.594 10.047 3.441 1 97.25 60 LEU B N 1
ATOM 1386 C CA . LEU B 1 60 ? 19.719 10.836 3.932 1 97.25 60 LEU B CA 1
ATOM 1387 C C . LEU B 1 60 ? 19.797 12.18 3.205 1 97.25 60 LEU B C 1
ATOM 1389 O O . LEU B 1 60 ? 20.047 13.211 3.83 1 97.25 60 LEU B O 1
ATOM 1393 N N . ARG B 1 61 ? 19.594 12.094 1.89 1 97.06 61 ARG B N 1
ATOM 1394 C CA . ARG B 1 61 ? 19.656 13.32 1.1 1 97.06 61 ARG B CA 1
ATOM 1395 C C . ARG B 1 61 ? 18.562 14.289 1.508 1 97.06 61 ARG B C 1
ATOM 1397 O O . ARG B 1 61 ? 18.781 15.5 1.576 1 97.06 61 ARG B O 1
ATOM 1404 N N . ILE B 1 62 ? 17.422 13.82 1.783 1 96.19 62 ILE B N 1
ATOM 1405 C CA . ILE B 1 62 ? 16.312 14.672 2.232 1 96.19 62 ILE B CA 1
ATOM 1406 C C . ILE B 1 62 ? 16.656 15.273 3.592 1 96.19 62 ILE B C 1
ATOM 1408 O O . ILE B 1 62 ? 16.438 16.469 3.818 1 96.19 62 ILE B O 1
ATOM 1412 N N . SER B 1 63 ? 17.188 14.445 4.449 1 94.94 63 SER B N 1
ATOM 1413 C CA . SER B 1 63 ? 17.547 14.898 5.785 1 94.94 63 SER B CA 1
ATOM 1414 C C . SER B 1 63 ? 18.625 15.984 5.73 1 94.94 63 SER B C 1
ATOM 1416 O O . SER B 1 63 ? 18.719 16.812 6.637 1 94.94 63 SER B O 1
ATOM 1418 N N . GLU B 1 64 ? 19.375 16.031 4.703 1 95.5 64 GLU B N 1
ATOM 1419 C CA . GLU B 1 64 ? 20.438 17.016 4.52 1 95.5 64 GLU B CA 1
ATOM 1420 C C . GLU B 1 64 ? 19.922 18.219 3.738 1 95.5 64 GLU B C 1
ATOM 1422 O O . GLU B 1 64 ? 20.719 19.094 3.359 1 95.5 64 GLU B O 1
ATOM 1427 N N . ASP B 1 65 ? 18.641 18.219 3.412 1 92.25 65 ASP B N 1
ATOM 1428 C CA . ASP B 1 65 ? 17.984 19.312 2.713 1 92.25 65 ASP B CA 1
ATOM 1429 C C . ASP B 1 65 ? 18.469 19.406 1.265 1 92.25 65 ASP B C 1
ATOM 1431 O O . ASP B 1 65 ? 18.531 20.5 0.695 1 92.25 65 ASP B O 1
ATOM 1435 N N . LYS B 1 66 ? 18.922 18.344 0.703 1 94.12 66 LYS B N 1
ATOM 1436 C CA . LYS B 1 66 ? 19.312 18.25 -0.702 1 94.12 66 LYS B CA 1
ATOM 1437 C C . LYS B 1 66 ? 18.547 17.125 -1.406 1 94.12 66 LYS B C 1
ATOM 1439 O O . LYS B 1 66 ? 19.156 16.203 -1.947 1 94.12 66 LYS B O 1
ATOM 1444 N N . PRO B 1 67 ? 17.281 17.203 -1.411 1 94.88 67 PRO B N 1
ATOM 1445 C CA . PRO B 1 67 ? 16.5 16.125 -2.037 1 94.88 67 PRO B CA 1
ATOM 1446 C C . PRO B 1 67 ? 16.781 16 -3.533 1 94.88 67 PRO B C 1
ATOM 1448 O O . PRO B 1 67 ? 16.922 17 -4.23 1 94.88 67 PRO B O 1
ATOM 1451 N N . ILE B 1 68 ? 16.938 14.75 -3.957 1 95.69 68 ILE B N 1
ATOM 1452 C CA . ILE B 1 68 ? 17.094 14.398 -5.363 1 95.69 68 ILE B CA 1
ATOM 1453 C C . ILE B 1 68 ? 15.867 13.609 -5.836 1 95.69 68 ILE B C 1
ATOM 1455 O O . ILE B 1 68 ? 15.758 12.414 -5.582 1 95.69 68 ILE B O 1
ATOM 1459 N N . ILE B 1 69 ? 15.031 14.219 -6.582 1 95.81 69 ILE B N 1
ATOM 1460 C CA . ILE B 1 69 ? 13.742 13.648 -6.949 1 95.81 69 ILE B CA 1
ATOM 1461 C C . ILE B 1 69 ? 13.945 12.438 -7.859 1 95.81 69 ILE B C 1
ATOM 1463 O O . ILE B 1 69 ? 13.125 11.516 -7.871 1 95.81 69 ILE B O 1
ATOM 1467 N N . VAL B 1 70 ? 14.984 12.391 -8.578 1 97.25 70 VAL B N 1
ATOM 1468 C CA . VAL B 1 70 ? 15.297 11.281 -9.484 1 97.25 70 VAL B CA 1
ATOM 1469 C C . VAL B 1 70 ? 15.391 9.984 -8.688 1 97.25 70 VAL B C 1
ATOM 1471 O O . VAL B 1 70 ? 15.016 8.914 -9.18 1 97.25 70 VAL B O 1
ATOM 1474 N N . LEU B 1 71 ? 15.867 10.047 -7.453 1 98.25 71 LEU B N 1
ATOM 1475 C CA . LEU B 1 71 ? 15.969 8.867 -6.609 1 98.25 71 LEU B CA 1
ATOM 1476 C C . LEU B 1 71 ? 14.586 8.289 -6.312 1 98.25 71 LEU B C 1
ATOM 1478 O O . LEU B 1 71 ? 14.398 7.07 -6.344 1 98.25 71 LEU B O 1
ATOM 1482 N N . ALA B 1 72 ? 13.688 9.141 -6.07 1 98.38 72 ALA B N 1
ATOM 1483 C CA . ALA B 1 72 ? 12.312 8.695 -5.855 1 98.38 72 ALA B CA 1
ATOM 1484 C C . ALA B 1 72 ? 11.75 8.031 -7.105 1 98.38 72 ALA B C 1
ATOM 1486 O O . ALA B 1 72 ? 11.07 7.004 -7.02 1 98.38 72 ALA B O 1
ATOM 1487 N N . GLY B 1 73 ? 12.039 8.625 -8.227 1 98.44 73 GLY B N 1
ATOM 1488 C CA . GLY B 1 73 ? 11.602 8.047 -9.484 1 98.44 73 GLY B CA 1
ATOM 1489 C C . GLY B 1 73 ? 12.195 6.68 -9.75 1 98.44 73 GLY B C 1
ATOM 1490 O O . GLY B 1 73 ? 11.492 5.773 -10.211 1 98.44 73 GLY B O 1
ATOM 1491 N N . LEU B 1 74 ? 13.461 6.535 -9.5 1 98.75 74 LEU B N 1
ATOM 1492 C CA . LEU B 1 74 ? 14.141 5.254 -9.672 1 98.75 74 LEU B CA 1
ATOM 1493 C C . LEU B 1 74 ? 13.539 4.191 -8.758 1 98.75 74 LEU B C 1
ATOM 1495 O O . LEU B 1 74 ? 13.312 3.057 -9.18 1 98.75 74 LEU B O 1
ATOM 1499 N N . LEU B 1 75 ? 13.32 4.594 -7.57 1 98.88 75 LEU B N 1
ATOM 1500 C CA . LEU B 1 75 ? 12.742 3.67 -6.602 1 98.88 75 LEU B CA 1
ATOM 1501 C C . LEU B 1 75 ? 11.336 3.25 -7.023 1 98.88 75 LEU B C 1
ATOM 1503 O O . LEU B 1 75 ? 10.969 2.082 -6.891 1 98.88 75 LEU B O 1
ATOM 1507 N N . ALA B 1 76 ? 10.555 4.207 -7.512 1 98.81 76 ALA B N 1
ATOM 1508 C CA . ALA B 1 76 ? 9.219 3.879 -8 1 98.81 76 ALA B CA 1
ATOM 1509 C C . ALA B 1 76 ? 9.281 2.881 -9.156 1 98.81 76 ALA B C 1
ATOM 1511 O O . ALA B 1 76 ? 8.539 1.894 -9.172 1 98.81 76 ALA B O 1
ATOM 1512 N N . LEU B 1 77 ? 10.172 3.082 -10.07 1 98.81 77 LEU B N 1
ATOM 1513 C CA . LEU B 1 77 ? 10.328 2.209 -11.227 1 98.81 77 LEU B CA 1
ATOM 1514 C C . LEU B 1 77 ? 10.797 0.821 -10.797 1 98.81 77 LEU B C 1
ATOM 1516 O O . LEU B 1 77 ? 10.297 -0.188 -11.289 1 98.81 77 LEU B O 1
ATOM 1520 N N . LEU B 1 78 ? 11.703 0.806 -9.914 1 98.88 78 LEU B N 1
ATOM 1521 C CA . LEU B 1 78 ? 12.211 -0.468 -9.422 1 98.88 78 LEU B CA 1
ATOM 1522 C C . LEU B 1 78 ? 11.133 -1.216 -8.641 1 98.88 78 LEU B C 1
ATOM 1524 O O . LEU B 1 78 ? 11.086 -2.447 -8.664 1 98.88 78 LEU B O 1
ATOM 1528 N N . GLY B 1 79 ? 10.352 -0.506 -7.875 1 98.88 79 GLY B N 1
ATOM 1529 C CA . GLY B 1 79 ? 9.211 -1.123 -7.211 1 98.88 79 GLY B CA 1
ATOM 1530 C C . GLY B 1 79 ? 8.234 -1.762 -8.18 1 98.88 79 GLY B C 1
ATOM 1531 O O . GLY B 1 79 ? 7.797 -2.895 -7.969 1 98.88 79 GLY B O 1
ATOM 1532 N N . ILE B 1 80 ? 7.922 -1.063 -9.219 1 98.69 80 ILE B N 1
ATOM 1533 C CA . ILE B 1 80 ? 7.039 -1.58 -10.258 1 98.69 80 ILE B CA 1
ATOM 1534 C C . ILE B 1 80 ? 7.652 -2.832 -10.883 1 98.69 80 ILE B C 1
ATOM 1536 O O . ILE B 1 80 ? 6.965 -3.838 -11.07 1 98.69 80 ILE B O 1
ATOM 1540 N N . TRP B 1 81 ? 8.914 -2.789 -11.164 1 98.81 81 TRP B N 1
ATOM 1541 C CA . TRP B 1 81 ? 9.609 -3.951 -11.711 1 98.81 81 TRP B CA 1
ATOM 1542 C C . TRP B 1 81 ? 9.523 -5.137 -10.758 1 98.81 81 TRP B C 1
ATOM 1544 O O . TRP B 1 81 ? 9.258 -6.266 -11.172 1 98.81 81 TRP B O 1
ATOM 1554 N N . THR B 1 82 ? 9.789 -4.848 -9.492 1 98.69 82 THR B N 1
ATOM 1555 C CA . THR B 1 82 ? 9.766 -5.91 -8.492 1 98.69 82 THR B CA 1
ATOM 1556 C C . THR B 1 82 ? 8.398 -6.59 -8.453 1 98.69 82 THR B C 1
ATOM 1558 O O . THR B 1 82 ? 8.312 -7.812 -8.344 1 98.69 82 THR B O 1
ATOM 1561 N N . ALA B 1 83 ? 7.352 -5.82 -8.547 1 98.31 83 ALA B N 1
ATOM 1562 C CA . ALA B 1 83 ? 5.996 -6.367 -8.57 1 98.31 83 ALA B CA 1
ATOM 1563 C C . ALA B 1 83 ? 5.758 -7.191 -9.828 1 98.31 83 ALA B C 1
ATOM 1565 O O . ALA B 1 83 ? 5.07 -8.219 -9.789 1 98.31 83 ALA B O 1
ATOM 1566 N N . ALA B 1 84 ? 6.352 -6.867 -10.914 1 98 84 ALA B N 1
ATOM 1567 C CA . ALA B 1 84 ? 6.109 -7.477 -12.219 1 98 84 ALA B CA 1
ATOM 1568 C C . ALA B 1 84 ? 7.074 -8.633 -12.477 1 98 84 ALA B C 1
ATOM 1570 O O . ALA B 1 84 ? 6.816 -9.484 -13.328 1 98 84 ALA B O 1
ATOM 1571 N N . ALA B 1 85 ? 8.109 -8.711 -11.789 1 98.12 85 ALA B N 1
ATOM 1572 C CA . ALA B 1 85 ? 9.242 -9.57 -12.109 1 98.12 85 ALA B CA 1
ATOM 1573 C C . ALA B 1 85 ? 8.828 -11.039 -12.156 1 98.12 85 ALA B C 1
ATOM 1575 O O . ALA B 1 85 ? 9.188 -11.758 -13.094 1 98.12 85 ALA B O 1
ATOM 1576 N N . PRO B 1 86 ? 8.039 -11.508 -11.164 1 96.94 86 PRO B N 1
ATOM 1577 C CA . PRO B 1 86 ? 7.703 -12.93 -11.242 1 96.94 86 PRO B CA 1
ATOM 1578 C C . PRO B 1 86 ? 6.945 -13.289 -12.516 1 96.94 86 PRO B C 1
ATOM 1580 O O . PRO B 1 86 ? 7.148 -14.375 -13.07 1 96.94 86 PRO B O 1
ATOM 1583 N N . PHE B 1 87 ? 6.156 -12.367 -13.039 1 95.81 87 PHE B N 1
ATOM 1584 C CA . PHE B 1 87 ? 5.414 -12.602 -14.273 1 95.81 87 PHE B CA 1
ATOM 1585 C C . PHE B 1 87 ? 6.355 -12.641 -15.469 1 95.81 87 PHE B C 1
ATOM 1587 O O . PHE B 1 87 ? 6.199 -13.477 -16.359 1 95.81 87 PHE B O 1
ATOM 1594 N N . VAL B 1 88 ? 7.273 -11.812 -15.453 1 96 88 VAL B N 1
ATOM 1595 C CA . VAL B 1 88 ? 8.203 -11.695 -16.578 1 96 88 VAL B CA 1
ATOM 1596 C C . VAL B 1 88 ? 9.188 -12.867 -16.562 1 96 88 VAL B C 1
ATOM 1598 O O . VAL B 1 88 ? 9.531 -13.406 -17.609 1 96 88 VAL B O 1
ATOM 1601 N N . LEU B 1 89 ? 9.547 -13.312 -15.375 1 95.56 89 LEU B N 1
ATOM 1602 C CA . LEU B 1 89 ? 10.578 -14.336 -15.227 1 95.56 89 LEU B CA 1
ATOM 1603 C C . LEU B 1 89 ? 9.953 -15.727 -15.172 1 95.56 89 LEU B C 1
ATOM 1605 O O . LEU B 1 89 ? 10.664 -16.734 -15.047 1 95.56 89 LEU B O 1
ATOM 1609 N N . GLY B 1 90 ? 8.688 -15.82 -15.195 1 94.75 90 GLY B N 1
ATOM 1610 C CA . GLY B 1 90 ? 7.992 -17.094 -15.273 1 94.75 90 GLY B CA 1
ATOM 1611 C C . GLY B 1 90 ? 7.945 -17.828 -13.953 1 94.75 90 GLY B C 1
ATOM 1612 O O . GLY B 1 90 ? 8.008 -19.062 -13.914 1 94.75 90 GLY B O 1
ATOM 1613 N N . VAL B 1 91 ? 7.906 -17.078 -12.867 1 93.31 91 VAL B N 1
ATOM 1614 C CA . VAL B 1 91 ? 7.855 -17.656 -11.531 1 93.31 91 VAL B CA 1
ATOM 1615 C C . VAL B 1 91 ? 6.398 -17.797 -11.086 1 93.31 91 VAL B C 1
ATOM 1617 O O . VAL B 1 91 ? 5.629 -16.844 -11.156 1 93.31 91 VAL B O 1
ATOM 1620 N N . SER B 1 92 ? 6.059 -19.047 -10.594 1 92.5 92 SER B N 1
ATOM 1621 C CA . SER B 1 92 ? 4.664 -19.266 -10.242 1 92.5 92 SER B CA 1
ATOM 1622 C C . SER B 1 92 ? 4.516 -19.609 -8.758 1 92.5 92 SER B C 1
ATOM 1624 O O . SER B 1 92 ? 3.398 -19.781 -8.266 1 92.5 92 SER B O 1
ATOM 1626 N N . ARG B 1 93 ? 5.633 -19.672 -8.078 1 94.44 93 ARG B N 1
ATOM 1627 C CA . ARG B 1 93 ? 5.516 -19.953 -6.645 1 94.44 93 ARG B CA 1
ATOM 1628 C C . ARG B 1 93 ? 4.676 -18.875 -5.953 1 94.44 93 ARG B C 1
ATOM 1630 O O . ARG B 1 93 ? 5.027 -17.688 -5.977 1 94.44 93 ARG B O 1
ATOM 1637 N N . PRO B 1 94 ? 3.609 -19.281 -5.266 1 95.69 94 PRO B N 1
ATOM 1638 C CA . PRO B 1 94 ? 2.656 -18.312 -4.707 1 95.69 94 PRO B CA 1
ATOM 1639 C C . PRO B 1 94 ? 3.309 -17.328 -3.74 1 95.69 94 PRO B C 1
ATOM 1641 O O . PRO B 1 94 ? 3.02 -16.141 -3.783 1 95.69 94 PRO B O 1
ATOM 1644 N N . LEU B 1 95 ? 4.137 -17.859 -2.971 1 94.94 95 LEU B N 1
ATOM 1645 C CA . LEU B 1 95 ? 4.742 -17 -1.956 1 94.94 95 LEU B CA 1
ATOM 1646 C C . LEU B 1 95 ? 5.637 -15.945 -2.598 1 94.94 95 LEU B C 1
ATOM 1648 O O . LEU B 1 95 ? 5.699 -14.812 -2.127 1 94.94 95 LEU B O 1
ATOM 1652 N N . VAL B 1 96 ? 6.324 -16.328 -3.592 1 97.06 96 VAL B N 1
ATOM 1653 C CA . VAL B 1 96 ? 7.188 -15.383 -4.297 1 97.06 96 VAL B CA 1
ATOM 1654 C C . VAL B 1 96 ? 6.336 -14.305 -4.977 1 97.06 96 VAL B C 1
ATOM 1656 O O . VAL B 1 96 ? 6.664 -13.117 -4.922 1 97.06 96 VAL B O 1
ATOM 1659 N N . LEU B 1 97 ? 5.281 -14.758 -5.57 1 96.88 97 LEU B N 1
ATOM 1660 C CA . LEU B 1 97 ? 4.359 -13.828 -6.211 1 96.88 97 LEU B CA 1
ATOM 1661 C C . LEU B 1 97 ? 3.801 -12.828 -5.195 1 96.88 97 LEU B C 1
ATOM 1663 O O . LEU B 1 97 ? 3.703 -11.633 -5.484 1 96.88 97 LEU B O 1
ATOM 1667 N N . GLN B 1 98 ? 3.549 -13.305 -4.09 1 95.81 98 GLN B N 1
ATOM 1668 C CA . GLN B 1 98 ? 2.967 -12.453 -3.061 1 95.81 98 GLN B CA 1
ATOM 1669 C C . GLN B 1 98 ? 4 -11.484 -2.498 1 95.81 98 GLN B C 1
ATOM 1671 O O . GLN B 1 98 ? 3.725 -10.289 -2.34 1 95.81 98 GLN B O 1
ATOM 1676 N N . VAL B 1 99 ? 5.16 -11.984 -2.193 1 97.56 99 VAL B N 1
ATOM 1677 C CA . VAL B 1 99 ? 6.219 -11.148 -1.638 1 97.56 99 VAL B CA 1
ATOM 1678 C C . VAL B 1 99 ? 6.578 -10.047 -2.625 1 97.56 99 VAL B C 1
ATOM 1680 O O . VAL B 1 99 ? 6.562 -8.859 -2.275 1 97.56 99 VAL B O 1
ATOM 1683 N N . ASN B 1 100 ? 6.836 -10.414 -3.838 1 98.62 100 ASN B N 1
ATOM 1684 C CA . ASN B 1 100 ? 7.227 -9.438 -4.852 1 98.62 100 ASN B CA 1
ATOM 1685 C C . ASN B 1 100 ? 6.098 -8.461 -5.16 1 98.62 100 ASN B C 1
ATOM 1687 O O . ASN B 1 100 ? 6.324 -7.258 -5.266 1 98.62 100 ASN B O 1
ATOM 1691 N N . GLY B 1 101 ? 4.938 -8.938 -5.273 1 98.38 101 GLY B N 1
ATOM 1692 C CA . GLY B 1 101 ? 3.805 -8.094 -5.617 1 98.38 101 GLY B CA 1
ATOM 1693 C C . GLY B 1 101 ? 3.494 -7.055 -4.559 1 98.38 101 GLY B C 1
ATOM 1694 O O . GLY B 1 101 ? 3.412 -5.859 -4.859 1 98.38 101 GLY B O 1
ATOM 1695 N N . VAL B 1 102 ? 3.332 -7.469 -3.326 1 98.38 102 VAL B N 1
ATOM 1696 C CA . VAL B 1 102 ? 2.947 -6.602 -2.219 1 98.38 102 VAL B CA 1
ATOM 1697 C C . VAL B 1 102 ? 4.055 -5.586 -1.947 1 98.38 102 VAL B C 1
ATOM 1699 O O . VAL B 1 102 ? 3.807 -4.379 -1.925 1 98.38 102 VAL B O 1
ATOM 1702 N N . THR B 1 103 ? 5.246 -6.074 -1.834 1 98.81 103 THR B N 1
ATOM 1703 C CA . THR B 1 103 ? 6.34 -5.16 -1.506 1 98.81 103 THR B CA 1
ATOM 1704 C C . THR B 1 103 ? 6.633 -4.227 -2.676 1 98.81 103 THR B C 1
ATOM 1706 O O . THR B 1 103 ? 6.895 -3.039 -2.479 1 98.81 103 THR B O 1
ATOM 1709 N N . GLY B 1 104 ? 6.57 -4.75 -3.863 1 98.88 104 GLY B N 1
ATOM 1710 C CA . GLY B 1 104 ? 6.836 -3.916 -5.027 1 98.88 104 GLY B CA 1
ATOM 1711 C C . GLY B 1 104 ? 5.875 -2.75 -5.156 1 98.88 104 GLY B C 1
ATOM 1712 O O . GLY B 1 104 ? 6.297 -1.607 -5.344 1 98.88 104 GLY B O 1
ATOM 1713 N N . VAL B 1 105 ? 4.633 -3.049 -4.98 1 98.56 105 VAL B N 1
ATOM 1714 C CA . VAL B 1 105 ? 3.609 -2.018 -5.102 1 98.56 105 VAL B CA 1
ATOM 1715 C C . VAL B 1 105 ? 3.748 -1.012 -3.963 1 98.56 105 VAL B C 1
ATOM 1717 O O . VAL B 1 105 ? 3.648 0.199 -4.18 1 98.56 105 VAL B O 1
ATOM 1720 N N . LEU B 1 106 ? 4.008 -1.51 -2.779 1 98.69 106 LEU B N 1
ATOM 1721 C CA . LEU B 1 106 ? 4.191 -0.614 -1.643 1 98.69 106 LEU B CA 1
ATOM 1722 C C . LEU B 1 106 ? 5.383 0.31 -1.866 1 98.69 106 LEU B C 1
ATOM 1724 O O . LEU B 1 106 ? 5.293 1.517 -1.628 1 98.69 106 LEU B O 1
ATOM 1728 N N . ILE B 1 107 ? 6.43 -0.199 -2.322 1 98.88 107 ILE B N 1
ATOM 1729 C CA . ILE B 1 107 ? 7.641 0.575 -2.584 1 98.88 107 ILE B CA 1
ATOM 1730 C C . ILE B 1 107 ? 7.355 1.635 -3.645 1 98.88 107 ILE B C 1
ATOM 1732 O O . ILE B 1 107 ? 7.738 2.797 -3.49 1 98.88 107 ILE B O 1
ATOM 1736 N N . ALA B 1 108 ? 6.668 1.279 -4.68 1 98.81 108 ALA B N 1
ATOM 1737 C CA . ALA B 1 108 ? 6.332 2.215 -5.75 1 98.81 108 ALA B CA 1
ATOM 1738 C C . ALA B 1 108 ? 5.469 3.359 -5.227 1 98.81 108 ALA B C 1
ATOM 1740 O O . ALA B 1 108 ? 5.766 4.531 -5.477 1 98.81 108 ALA B O 1
ATOM 1741 N N . ILE B 1 109 ? 4.496 3.023 -4.449 1 98.38 109 ILE B N 1
ATOM 1742 C CA . ILE B 1 109 ? 3.574 4.027 -3.928 1 98.38 109 ILE B CA 1
ATOM 1743 C C . ILE B 1 109 ? 4.312 4.957 -2.967 1 98.38 109 ILE B C 1
ATOM 1745 O O . ILE B 1 109 ? 4.223 6.18 -3.086 1 98.38 109 ILE B O 1
ATOM 1749 N N . LEU B 1 110 ? 5.023 4.391 -2.049 1 98.5 110 LEU B N 1
ATOM 1750 C CA . LEU B 1 110 ? 5.742 5.184 -1.061 1 98.5 110 LEU B CA 1
ATOM 1751 C C . LEU B 1 110 ? 6.746 6.113 -1.735 1 98.5 110 LEU B C 1
ATOM 1753 O O . LEU B 1 110 ? 6.926 7.254 -1.308 1 98.5 110 LEU B O 1
ATOM 1757 N N . SER B 1 111 ? 7.367 5.645 -2.754 1 98.69 111 SER B N 1
ATOM 1758 C CA . SER B 1 111 ? 8.344 6.457 -3.471 1 98.69 111 SER B CA 1
ATOM 1759 C C . SER B 1 111 ? 7.672 7.617 -4.199 1 98.69 111 SER B C 1
ATOM 1761 O O . SER B 1 11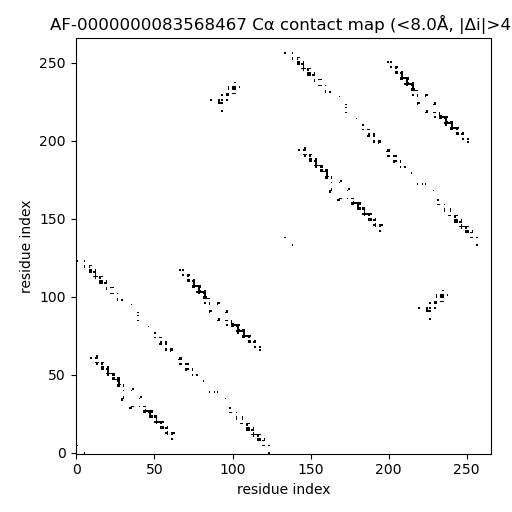1 ? 8.203 8.727 -4.242 1 98.69 111 SER B O 1
ATOM 1763 N N . LEU B 1 112 ? 6.543 7.395 -4.734 1 97.88 112 LEU B N 1
ATOM 1764 C CA . LEU B 1 112 ? 5.801 8.445 -5.422 1 97.88 112 LEU B CA 1
ATOM 1765 C C . LEU B 1 112 ? 5.293 9.484 -4.43 1 97.88 112 LEU B C 1
ATOM 1767 O O . LEU B 1 112 ? 5.273 10.68 -4.734 1 97.88 112 LEU B O 1
ATOM 1771 N N . VAL B 1 113 ? 4.906 9.016 -3.283 1 96.88 113 VAL B N 1
ATOM 1772 C CA . VAL B 1 113 ? 4.5 9.93 -2.227 1 96.88 113 VAL B CA 1
ATOM 1773 C C . VAL B 1 113 ? 5.688 10.797 -1.808 1 96.88 113 VAL B C 1
ATOM 1775 O O . VAL B 1 113 ? 5.539 12 -1.579 1 96.88 113 VAL B O 1
ATOM 1778 N N . SER B 1 114 ? 6.797 10.141 -1.69 1 97.31 114 SER B N 1
ATOM 1779 C CA . SER B 1 114 ? 8.008 10.883 -1.363 1 97.31 114 SER B CA 1
ATOM 1780 C C . SER B 1 114 ? 8.32 11.93 -2.426 1 97.31 114 SER B C 1
ATOM 1782 O O . SER B 1 114 ? 8.664 13.07 -2.1 1 97.31 114 SER B O 1
ATOM 1784 N N . ALA B 1 115 ? 8.188 11.562 -3.648 1 96.75 115 ALA B N 1
ATOM 1785 C CA . ALA B 1 115 ? 8.414 12.492 -4.758 1 96.75 115 ALA B CA 1
ATOM 1786 C C . ALA B 1 115 ? 7.438 13.664 -4.699 1 96.75 115 ALA B C 1
ATOM 1788 O O . ALA B 1 115 ? 7.82 14.812 -4.93 1 96.75 115 ALA B O 1
ATOM 1789 N N . TYR B 1 116 ? 6.254 13.352 -4.418 1 94.44 116 TYR B N 1
ATOM 1790 C CA . TYR B 1 116 ? 5.223 14.375 -4.301 1 94.44 116 TYR B CA 1
ATOM 1791 C C . TYR B 1 116 ? 5.586 15.391 -3.217 1 94.44 116 TYR B C 1
ATOM 1793 O O . TYR B 1 116 ? 5.391 16.594 -3.396 1 94.44 116 TYR B O 1
ATOM 1801 N N . GLY B 1 117 ? 6.059 14.914 -2.107 1 93.38 117 GLY B N 1
ATOM 1802 C CA . GLY B 1 117 ? 6.5 15.797 -1.044 1 93.38 117 GLY B CA 1
ATOM 1803 C C . GLY B 1 117 ? 7.605 16.75 -1.475 1 93.38 117 GLY B C 1
ATOM 1804 O O . GLY B 1 117 ? 7.562 17.938 -1.164 1 93.38 117 GLY B O 1
ATOM 1805 N N . ILE B 1 118 ? 8.477 16.266 -2.227 1 93.19 118 ILE B N 1
ATOM 1806 C CA . ILE B 1 118 ? 9.594 17.062 -2.715 1 93.19 118 ILE B CA 1
ATOM 1807 C C . ILE B 1 118 ? 9.078 18.125 -3.689 1 93.19 118 ILE B C 1
ATOM 1809 O O . ILE B 1 118 ? 9.477 19.297 -3.617 1 93.19 118 ILE B O 1
ATOM 1813 N N . LEU B 1 119 ? 8.188 17.812 -4.527 1 92.38 119 LEU B N 1
ATOM 1814 C CA . LEU B 1 119 ? 7.652 18.719 -5.539 1 92.38 119 LEU B CA 1
ATOM 1815 C C . LEU B 1 119 ? 6.852 19.844 -4.891 1 92.38 119 LEU B C 1
ATOM 1817 O O . LEU B 1 119 ? 6.875 20.984 -5.367 1 92.38 119 LEU B O 1
ATOM 1821 N N . GLN B 1 120 ? 6.188 19.5 -3.791 1 89.38 120 GLN B N 1
ATOM 1822 C CA . GLN B 1 120 ? 5.367 20.5 -3.107 1 89.38 120 GLN B CA 1
ATOM 1823 C C . GLN B 1 120 ? 6.234 21.547 -2.422 1 89.38 120 GLN B C 1
ATOM 1825 O O . GLN B 1 120 ? 5.875 22.734 -2.379 1 89.38 120 GLN B O 1
ATOM 1830 N N . THR B 1 121 ? 7.359 21.141 -1.941 1 86.19 121 THR B N 1
ATOM 1831 C CA . THR B 1 121 ? 8.273 22.078 -1.291 1 86.19 121 THR B CA 1
ATOM 1832 C C . THR B 1 121 ? 8.93 23 -2.316 1 86.19 121 THR B C 1
ATOM 1834 O O . THR B 1 121 ? 9.18 24.172 -2.035 1 86.19 121 THR B O 1
ATOM 1837 N N . SER B 1 122 ? 9.148 22.562 -3.5 1 82.94 122 SER B N 1
ATOM 1838 C CA . SER B 1 122 ? 9.75 23.359 -4.559 1 82.94 122 SER B CA 1
ATOM 1839 C C . SER B 1 122 ? 8.766 24.406 -5.09 1 82.94 122 SER B C 1
ATOM 1841 O O . SER B 1 122 ? 9.172 25.484 -5.504 1 82.94 122 SER B O 1
ATOM 1843 N N . ARG B 1 123 ? 7.57 24.172 -5.113 1 78.69 123 ARG B N 1
ATOM 1844 C CA . ARG B 1 123 ? 6.535 25.078 -5.598 1 78.69 123 ARG B CA 1
ATOM 1845 C C . ARG B 1 123 ? 6.285 26.203 -4.605 1 78.69 123 ARG B C 1
ATOM 1847 O O . ARG B 1 123 ? 6.047 27.344 -5 1 78.69 123 ARG B O 1
ATOM 1854 N N . ALA B 1 124 ? 6.336 26 -3.395 1 73.5 124 ALA B N 1
ATOM 1855 C CA . ALA B 1 124 ? 6.133 27 -2.357 1 73.5 124 ALA B CA 1
ATOM 1856 C C . ALA B 1 124 ? 7.242 28.047 -2.391 1 73.5 124 ALA B C 1
ATOM 1858 O O . ALA B 1 124 ? 7 29.234 -2.117 1 73.5 124 ALA B O 1
ATOM 1859 N N . GLY B 1 125 ? 8.375 27.688 -2.703 1 67.19 125 GLY B N 1
ATOM 1860 C CA . GLY B 1 125 ? 9.477 28.641 -2.799 1 67.19 125 GLY B CA 1
ATOM 1861 C C . GLY B 1 125 ? 9.391 29.531 -4.02 1 67.19 125 GLY B C 1
ATOM 1862 O O . GLY B 1 125 ? 9.859 30.672 -3.994 1 67.19 125 GLY B O 1
ATOM 1863 N N . ARG B 1 126 ? 8.766 29.234 -5.148 1 65.88 126 ARG B N 1
ATOM 1864 C CA . ARG B 1 126 ? 8.664 30.031 -6.371 1 65.88 126 ARG B CA 1
ATOM 1865 C C . ARG B 1 126 ? 7.633 31.141 -6.223 1 65.88 126 ARG B C 1
ATOM 1867 O O . ARG B 1 126 ? 7.793 32.219 -6.793 1 65.88 126 ARG B O 1
ATOM 1874 N N . THR B 1 127 ? 6.594 30.984 -5.391 1 62.66 127 THR B N 1
ATOM 1875 C CA . THR B 1 127 ? 5.543 31.984 -5.238 1 62.66 127 THR B CA 1
ATOM 1876 C C . THR B 1 127 ? 6.031 33.156 -4.406 1 62.66 127 THR B C 1
ATOM 1878 O O . THR B 1 127 ? 5.637 34.312 -4.645 1 62.66 127 THR B O 1
ATOM 1881 N N . THR B 1 128 ? 6.977 33 -3.553 1 62.22 128 THR B N 1
ATOM 1882 C CA . THR B 1 128 ? 7.469 34.062 -2.693 1 62.22 128 THR B CA 1
ATOM 1883 C C . THR B 1 128 ? 8.508 34.906 -3.426 1 62.22 128 THR B C 1
ATOM 1885 O O . THR B 1 128 ? 8.586 36.125 -3.221 1 62.22 128 THR B O 1
ATOM 1888 N N . THR B 1 129 ? 9.266 34.312 -4.289 1 64.81 129 THR B N 1
ATOM 1889 C CA . THR B 1 129 ? 10.297 35.062 -4.98 1 64.81 129 THR B CA 1
ATOM 1890 C C . THR B 1 129 ? 9.688 35.969 -6.051 1 64.81 129 THR B C 1
ATOM 1892 O O . THR B 1 129 ? 10.125 37.094 -6.238 1 64.81 129 THR B O 1
ATOM 1895 N N . SER B 1 130 ? 8.625 35.469 -6.758 1 59.06 130 SER B N 1
ATOM 1896 C CA . SER B 1 130 ? 8.023 36.281 -7.809 1 59.06 130 SER B CA 1
ATOM 1897 C C . SER B 1 130 ? 7.277 37.469 -7.223 1 59.06 130 SER B C 1
ATOM 1899 O O . SER B 1 130 ? 7.23 38.531 -7.832 1 59.06 130 SER B O 1
ATOM 1901 N N . ALA B 1 131 ? 6.723 37.375 -6.012 1 60.31 131 ALA B N 1
ATOM 1902 C CA . ALA B 1 131 ? 5.973 38.5 -5.41 1 60.31 131 ALA B CA 1
ATOM 1903 C C . ALA B 1 131 ? 6.91 39.562 -4.883 1 60.31 131 ALA B C 1
ATOM 1905 O O . ALA B 1 131 ? 6.5 40.719 -4.676 1 60.31 131 ALA B O 1
ATOM 1906 N N . GLY B 1 132 ? 8.086 39.281 -4.414 1 53.59 132 GLY B N 1
ATOM 1907 C CA . GLY B 1 132 ? 8.992 40.281 -3.846 1 53.59 132 GLY B CA 1
ATOM 1908 C C . GLY B 1 132 ? 9.82 41 -4.891 1 53.59 132 GLY B C 1
ATOM 1909 O O . GLY B 1 132 ? 10.641 41.844 -4.555 1 53.59 132 GLY B O 1
ATOM 1910 N N . ALA B 1 133 ? 9.695 40.469 -6.207 1 54.53 133 ALA B N 1
ATOM 1911 C CA . ALA B 1 133 ? 10.375 41.312 -7.191 1 54.53 133 ALA B CA 1
ATOM 1912 C C . ALA B 1 133 ? 9.453 42.375 -7.723 1 54.53 133 ALA B C 1
ATOM 1914 O O . ALA B 1 133 ? 8.234 42.188 -7.789 1 54.53 133 ALA B O 1
#

Nearest PDB structures (foldseek):
  2rld-assembly1_A  TM=5.062E-01  e=5.974E-01  Bacteroides thetaiotaomicron VPI-5482
  8a3k-assembly1_UNK  TM=6.238E-01  e=1.843E+00  synthetic construct
  1qu7-assembly1_A  TM=3.784E-01  e=2.135E+00  Escherichia coli
  3zx6-assembly1_A  TM=3.913E-01  e=2.864E+00  Archaeoglobus fulgidus DSM 4304
  2rld-assembly1_A  TM=5.062E-01  e=4.837E-01  Bacteroides thetaiotaomicron VPI-5482

pLDDT: mean 92.87, std 10.57, range [53.59, 98.94]

Secondary structure (DSSP, 8-state):
--HHHHHHHHHHHHHHHHHHHHHHHHHHHHHHHTT--HHHHHHHHHHHHHHHHHHHHHHHHHHTT---HHHHHHHHHHHHHHHHHHHHHT---HHHHHHHHHHHHHHHHHHHHHHHHHHHHHHHHHHHHHHT-/--HHHHHHHHHHHHHHHHHHHHHHHHHHHHHHHTT--HHHHHHHHHHHHHHHHHHHHHHHHHHTT---HHHHHHHHHHHHHHHHHHHHHT---HHHHHHHHHHHHHHHHHHHHHHHHHHHHHHHHHHHHHHT-

Organism: NCBI:txid148449